Protein AF-A0A4U6UBB9-F1 (afdb_monomer)

Secondary structure (DSSP, 8-state):
----------SS-HHHHHHHHHTT---TTS-----------TT--SHHHHHHHHHHHTS---S--S-S--SSEEE-SSSS-EEEE--EESS--TT-S-EEEEETTEEEE--EEES-----S-GGGHHHHHHHHHHTTTT-S--S--S-S--SSEEE-SSSSPEEEE---BSS--TT-S-EEEE--STTSPPEEEE---EES---PPPPTTS-S---------

Sequence (222 aa):
MARGVASNPLMLSLEAAVLLLVAAGVPAAALRDDMDAIRVPTHVRGVADLVTAVARATKGDDEKRPWKCCDLAMCMRSWPPICRCLDEVERCSGACRNCEETGDSRRTCVDWYKGQPGPQCHHKDAAERQAAAAADAEKKGGDEKRPWKCCSLPICTRSQPPICHCWDEVKRCSSACVHCEVVEGSSGGPRRYRCLDTHHGDPGPRCREKQWAPTVATSYRF

Mean predicted aligned error: 22.65 Å

Foldseek 3Di:
DDDDDDDDPDDDDPVVVVVVVVVPPDPPPPPPDCPPPPPPPPDPPDPVVVVVVVVVVLPDVDPPQQDAAAPAWDWDPDVQIWIAGADWDLDGDPSQPDWADPPPSTIGRGDITRHDRHHHDPCVCVVVVVVVVVVCVVVPLDCCPQFAAAAADWDWDPDVQIKIFGPDWALDTDPSAPDKDWDDDDDPDRITIGGPDIDRGDNHHHDDPPPPDPPPPPPDDD

pLDDT: mean 70.36, std 20.83, range [33.09, 95.31]

Radius of gyration: 35.24 Å; Cα contacts (8 Å, |Δi|>4): 278; chains: 1; bounding box: 111×69×86 Å

InterPro domains:
  IPR000877 Proteinase inhibitor I12, Bowman-Birk [PF00228] (69-92)
  IPR000877 Proteinase inhibitor I12, Bowman-Birk [PF00228] (150-173)
  IPR000877 Proteinase inhibitor I12, Bowman-Birk [SM00269] (69-121)
  IPR000877 Proteinase inhibitor I12, Bowman-Birk [SM00269] (150-207)
  IPR000877 Proteinase inhibitor I12, Bowman-Birk [cd00023] (69-121)
  IPR000877 Proteinase inhibitor I12, Bowman-Birk [cd00023] (150-207)
  IPR035995 Bowman-Birk type proteinase inhibitor [G3DSA:2.10.69.10] (61-121)
  IPR035995 Bowman-Birk type proteinase inhibitor [G3DSA:2.10.69.10] (144-210)
  IPR035995 Bowman-Birk type proteinase inhibitor [SSF57247] (66-126)
  IPR035995 Bowman-Birk type proteinase inhibitor [SSF57247] (145-211)

Structure (mmCIF, N/CA/C/O backbone):
data_AF-A0A4U6UBB9-F1
#
_entry.id   AF-A0A4U6UBB9-F1
#
loop_
_atom_site.group_PDB
_atom_site.id
_atom_site.type_symbol
_atom_site.label_atom_id
_atom_site.label_alt_id
_atom_site.label_comp_id
_atom_site.label_asym_id
_atom_site.label_entity_id
_atom_site.label_seq_id
_atom_site.pdbx_PDB_ins_code
_atom_site.Cartn_x
_atom_site.Cartn_y
_atom_site.Cartn_z
_atom_site.occupancy
_atom_site.B_iso_or_equiv
_atom_site.auth_seq_id
_atom_site.auth_comp_id
_atom_site.auth_asym_id
_atom_site.auth_atom_id
_atom_site.pdbx_PDB_model_num
ATOM 1 N N . MET A 1 1 ? 58.753 -26.397 -56.285 1.00 35.88 1 MET A N 1
ATOM 2 C CA . MET A 1 1 ? 58.053 -25.866 -55.096 1.00 35.88 1 MET A CA 1
ATOM 3 C C . MET A 1 1 ? 56.939 -24.958 -55.583 1.00 35.88 1 MET A C 1
ATOM 5 O O . MET A 1 1 ? 57.209 -24.057 -56.364 1.00 35.88 1 MET A O 1
ATOM 9 N N . ALA A 1 2 ? 55.702 -25.291 -55.223 1.00 40.66 2 ALA A N 1
ATOM 10 C CA . ALA A 1 2 ? 54.481 -24.611 -55.641 1.00 40.66 2 ALA A CA 1
ATOM 11 C C . ALA A 1 2 ? 54.249 -23.304 -54.866 1.00 40.66 2 ALA A C 1
ATOM 13 O O . ALA A 1 2 ? 54.662 -23.217 -53.711 1.00 40.66 2 ALA A O 1
ATOM 14 N N . ARG A 1 3 ? 53.569 -22.344 -55.511 1.00 40.44 3 ARG A N 1
ATOM 15 C CA . ARG A 1 3 ? 52.784 -21.199 -54.983 1.00 40.44 3 ARG A CA 1
ATOM 16 C C . ARG A 1 3 ? 52.482 -20.305 -56.196 1.00 40.44 3 ARG A C 1
ATOM 18 O O . ARG A 1 3 ? 53.419 -19.907 -56.867 1.00 40.44 3 ARG A O 1
ATOM 25 N N . GLY A 1 4 ? 51.272 -19.951 -56.601 1.00 36.12 4 GLY A N 1
ATOM 26 C CA . GLY A 1 4 ? 49.908 -20.155 -56.128 1.00 36.12 4 GLY A CA 1
ATOM 27 C C . GLY A 1 4 ? 49.074 -19.128 -56.907 1.00 36.12 4 GLY A C 1
ATOM 28 O O . GLY A 1 4 ? 49.387 -17.942 -56.862 1.00 36.12 4 GLY A O 1
ATOM 29 N N . VAL A 1 5 ? 48.097 -19.583 -57.692 1.00 49.34 5 VAL A N 1
ATOM 30 C CA . VAL A 1 5 ? 47.166 -18.731 -58.451 1.00 49.34 5 VAL A CA 1
ATOM 31 C C . VAL A 1 5 ? 46.125 -18.174 -57.479 1.00 49.34 5 VAL A C 1
ATOM 33 O O . VAL A 1 5 ? 45.570 -18.937 -56.693 1.00 49.34 5 VAL A O 1
ATOM 36 N N . ALA A 1 6 ? 45.827 -16.877 -57.550 1.00 45.56 6 ALA A N 1
ATOM 37 C CA . ALA A 1 6 ? 44.663 -16.288 -56.891 1.00 45.56 6 ALA A CA 1
ATOM 38 C C . ALA A 1 6 ? 43.918 -15.394 -57.891 1.00 45.56 6 ALA A C 1
ATOM 40 O O . ALA A 1 6 ? 44.159 -14.194 -57.998 1.00 45.56 6 ALA A O 1
ATOM 41 N N . SER A 1 7 ? 43.035 -16.021 -58.667 1.00 46.91 7 SER A N 1
ATOM 42 C CA . SER A 1 7 ? 41.972 -15.345 -59.409 1.00 46.91 7 SER A CA 1
ATOM 43 C C . SER A 1 7 ? 40.822 -15.066 -58.442 1.00 46.91 7 SER A C 1
ATOM 45 O O . SER A 1 7 ? 40.428 -15.956 -57.695 1.00 46.91 7 SER A O 1
ATOM 47 N N . ASN A 1 8 ? 40.306 -13.837 -58.444 1.00 47.81 8 ASN A N 1
ATOM 48 C CA . ASN A 1 8 ? 39.254 -13.352 -57.550 1.00 47.81 8 ASN A CA 1
ATOM 49 C C . ASN A 1 8 ? 37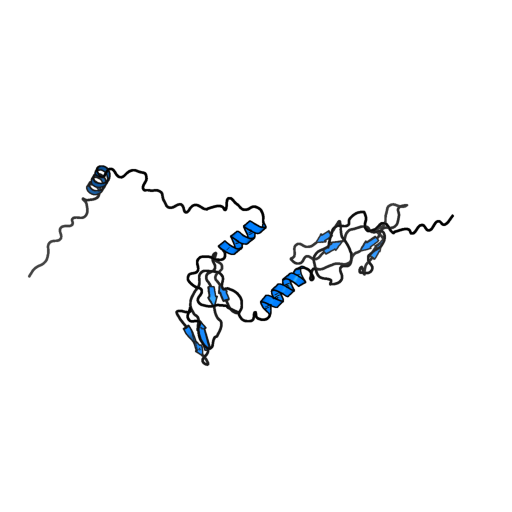.908 -13.325 -58.314 1.00 47.81 8 ASN A C 1
ATOM 51 O O . ASN A 1 8 ? 37.758 -12.462 -59.181 1.00 47.81 8 ASN A O 1
ATOM 55 N N . PRO A 1 9 ? 36.927 -14.216 -58.057 1.00 46.66 9 PRO A N 1
ATOM 56 C CA . PRO A 1 9 ? 35.628 -14.171 -58.720 1.00 46.66 9 PRO A CA 1
ATOM 57 C C . PRO A 1 9 ? 34.525 -13.859 -57.698 1.00 46.66 9 PRO A C 1
ATOM 59 O O . PRO A 1 9 ? 33.851 -14.756 -57.205 1.00 46.66 9 PRO A O 1
ATOM 62 N N . LEU A 1 10 ? 34.336 -12.586 -57.347 1.00 51.94 10 LEU A N 1
ATOM 63 C CA . LEU A 1 10 ? 33.247 -12.162 -56.451 1.00 51.94 10 LEU A CA 1
ATOM 64 C C . LEU A 1 10 ? 32.575 -10.873 -56.937 1.00 51.94 10 LEU A C 1
ATOM 66 O O . LEU A 1 10 ? 32.367 -9.952 -56.161 1.00 51.94 10 LEU A O 1
ATOM 70 N N . MET A 1 11 ? 32.251 -10.777 -58.229 1.00 52.00 11 MET A N 1
ATOM 71 C CA . MET A 1 11 ? 31.497 -9.624 -58.751 1.00 52.00 11 MET A CA 1
ATOM 72 C C . MET A 1 11 ? 30.545 -9.959 -59.913 1.00 52.00 11 MET A C 1
ATOM 74 O O . MET A 1 11 ? 30.291 -9.111 -60.755 1.00 52.00 11 MET A O 1
ATOM 78 N N . LEU A 1 12 ? 29.987 -11.173 -59.988 1.00 53.41 12 LEU A N 1
ATOM 7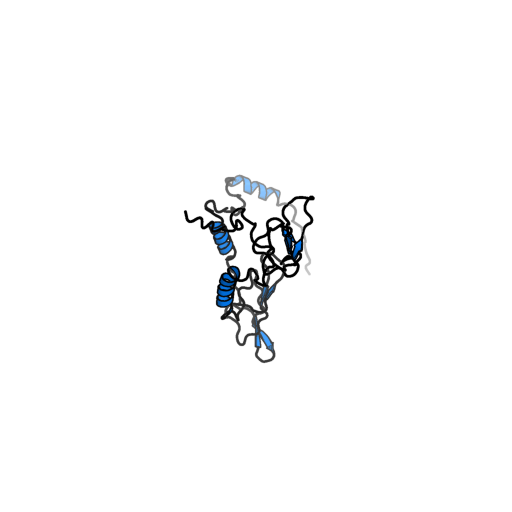9 C CA . LEU A 1 12 ? 28.887 -11.468 -60.923 1.00 53.41 12 LEU A CA 1
ATOM 80 C C . LEU A 1 12 ? 27.960 -12.559 -60.362 1.00 53.41 12 LEU A C 1
ATOM 82 O O . LEU A 1 12 ? 28.109 -13.729 -60.699 1.00 53.41 12 LEU A O 1
ATOM 86 N N . SER A 1 13 ? 26.992 -12.206 -59.510 1.00 53.59 13 SER A N 1
ATOM 87 C CA . SER A 1 13 ? 25.860 -13.121 -59.244 1.00 53.59 13 SER A CA 1
ATOM 88 C C . SER A 1 13 ? 24.548 -12.473 -58.785 1.00 53.59 13 SER A C 1
ATOM 90 O O . SER A 1 13 ? 23.548 -13.182 -58.687 1.00 53.59 13 SER A O 1
ATOM 92 N N . LEU A 1 14 ? 24.494 -11.155 -58.544 1.00 47.53 14 LEU A N 1
ATOM 93 C CA . LEU A 1 14 ? 23.274 -10.537 -58.007 1.00 47.53 14 LEU A CA 1
ATOM 94 C C . LEU A 1 14 ? 22.137 -10.462 -59.044 1.00 47.53 14 LEU A C 1
ATOM 96 O O . LEU A 1 14 ? 20.988 -10.754 -58.725 1.00 47.53 14 LEU A O 1
ATOM 100 N N . GLU A 1 15 ? 22.464 -10.182 -60.307 1.00 47.19 15 GLU A N 1
ATOM 101 C CA . GLU A 1 15 ? 21.466 -9.999 -61.374 1.00 47.19 15 GLU A CA 1
ATOM 102 C C . GLU A 1 15 ? 20.776 -11.313 -61.799 1.00 47.19 15 GLU A C 1
ATOM 104 O O . GLU A 1 15 ? 19.617 -11.315 -62.214 1.00 47.19 15 GLU A O 1
ATOM 109 N N . ALA A 1 16 ? 21.450 -12.461 -61.656 1.00 50.28 16 ALA A N 1
ATOM 110 C CA . ALA A 1 16 ? 20.888 -13.761 -62.039 1.00 50.28 16 ALA A CA 1
ATOM 111 C C . ALA A 1 16 ? 19.892 -14.315 -61.002 1.00 50.28 16 ALA A C 1
ATOM 113 O O . ALA A 1 16 ? 18.968 -15.047 -61.357 1.00 50.28 16 ALA A O 1
ATOM 114 N N . ALA A 1 17 ? 20.046 -13.950 -59.725 1.00 51.75 17 ALA A N 1
ATOM 115 C CA . ALA A 1 17 ? 19.152 -14.401 -58.659 1.00 51.75 17 ALA A CA 1
ATOM 116 C C . ALA A 1 17 ? 17.769 -13.730 -58.734 1.00 51.75 17 ALA A C 1
ATOM 118 O O . ALA A 1 17 ? 16.754 -14.365 -58.450 1.00 51.75 17 ALA A O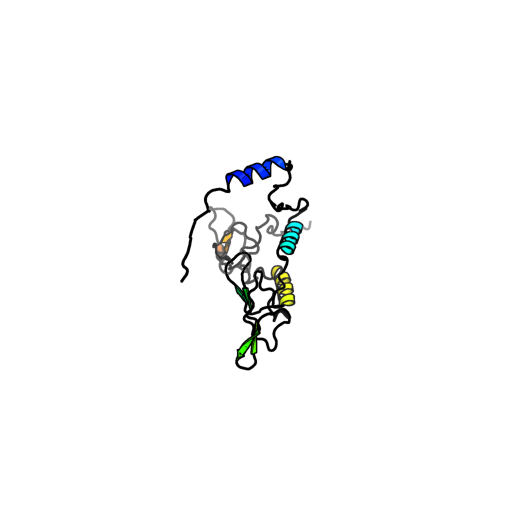 1
ATOM 119 N N . VAL A 1 18 ? 17.716 -12.469 -59.177 1.00 52.44 18 VAL A N 1
ATOM 120 C CA . VAL A 1 18 ? 16.461 -11.709 -59.308 1.00 52.44 18 VAL A CA 1
ATOM 121 C C . VAL A 1 18 ? 15.602 -12.249 -60.457 1.00 52.44 18 VAL A C 1
ATOM 123 O O . VAL A 1 18 ? 14.387 -12.372 -60.312 1.00 52.44 18 VAL A O 1
ATOM 126 N N . LEU A 1 19 ? 16.222 -12.668 -61.565 1.00 48.19 19 LEU A N 1
ATOM 127 C CA . LEU A 1 19 ? 15.514 -13.262 -62.706 1.00 48.19 19 LEU A CA 1
ATOM 128 C C . LEU A 1 19 ? 14.909 -14.647 -62.402 1.00 48.19 19 LEU A C 1
ATOM 130 O O . LEU A 1 19 ? 13.871 -14.989 -62.967 1.00 48.19 19 LEU A O 1
ATOM 134 N N . LEU A 1 20 ? 15.486 -15.419 -61.472 1.00 49.75 20 LEU A N 1
ATOM 135 C CA . LEU A 1 20 ? 14.927 -16.711 -61.041 1.00 49.75 20 LEU A CA 1
ATOM 136 C C . LEU A 1 20 ? 13.675 -16.572 -60.156 1.00 49.75 20 LEU A C 1
ATOM 138 O O . LEU A 1 20 ? 12.815 -17.450 -60.181 1.00 49.75 20 LEU A O 1
ATOM 142 N N . LEU A 1 21 ? 13.530 -15.468 -59.415 1.00 50.97 21 LEU A N 1
ATOM 143 C CA . LEU A 1 21 ? 12.372 -15.231 -58.538 1.00 50.97 21 LEU A CA 1
ATOM 144 C C . LEU A 1 21 ? 11.093 -14.856 -59.307 1.00 50.97 21 LEU A C 1
ATOM 146 O O . LEU A 1 21 ? 9.993 -15.129 -58.832 1.00 50.97 21 LEU A O 1
ATOM 150 N N . VAL A 1 22 ? 11.214 -14.280 -60.508 1.00 50.75 22 VAL A N 1
ATOM 151 C CA . VAL A 1 22 ? 10.057 -13.830 -61.307 1.00 50.75 22 VAL A CA 1
ATOM 152 C C . VAL A 1 22 ? 9.405 -14.980 -62.092 1.00 50.75 22 VAL A C 1
ATOM 154 O O . VAL A 1 22 ? 8.198 -14.961 -62.323 1.00 50.75 22 VAL A O 1
ATOM 157 N N . ALA A 1 23 ? 10.157 -16.028 -62.445 1.00 46.00 23 ALA A N 1
ATOM 158 C CA . ALA A 1 23 ? 9.637 -17.155 -63.229 1.00 46.00 23 ALA A CA 1
ATOM 159 C C . ALA A 1 23 ? 8.781 -18.155 -62.419 1.00 46.00 23 ALA A C 1
ATOM 161 O O . ALA A 1 23 ? 8.081 -18.974 -63.010 1.00 46.00 23 ALA A O 1
ATOM 162 N N . ALA A 1 24 ? 8.807 -18.095 -61.083 1.00 49.16 24 ALA A N 1
ATOM 163 C CA . ALA A 1 24 ? 8.146 -19.080 -60.222 1.00 49.16 24 ALA A CA 1
ATOM 164 C C . ALA A 1 24 ? 6.674 -18.769 -59.886 1.00 49.16 24 ALA A C 1
ATOM 166 O O . ALA A 1 24 ? 6.052 -19.546 -59.166 1.00 49.16 24 ALA A O 1
ATOM 167 N N . GLY A 1 25 ? 6.103 -17.661 -60.378 1.00 50.47 25 GLY A N 1
ATOM 168 C CA . GLY A 1 25 ? 4.670 -17.377 -60.219 1.00 50.47 25 GLY A CA 1
ATOM 169 C C . GLY A 1 25 ? 4.179 -17.443 -58.767 1.00 50.47 25 GLY A C 1
ATOM 170 O O . GLY A 1 25 ? 3.083 -17.938 -58.513 1.00 50.47 25 GLY A O 1
ATOM 171 N N . VAL A 1 26 ? 4.993 -16.989 -57.806 1.00 54.09 26 VAL A N 1
ATOM 172 C CA . VAL A 1 26 ? 4.619 -17.002 -56.388 1.00 54.09 26 VAL A CA 1
ATOM 173 C C . VAL A 1 26 ? 3.542 -15.932 -56.179 1.00 54.09 26 VAL A C 1
ATOM 175 O O . VAL A 1 26 ? 3.811 -14.751 -56.413 1.00 54.09 26 VAL A O 1
ATOM 178 N N . PRO A 1 27 ? 2.311 -16.295 -55.777 1.00 45.00 27 PRO A N 1
ATOM 179 C CA . PRO A 1 27 ? 1.269 -15.308 -55.551 1.00 45.00 27 PRO A CA 1
ATOM 180 C C . PRO A 1 27 ? 1.710 -14.354 -54.436 1.00 45.00 27 PRO A C 1
ATOM 182 O O . PRO A 1 27 ? 2.160 -14.788 -53.374 1.00 45.00 27 PRO A O 1
ATOM 185 N N . ALA A 1 28 ? 1.514 -13.051 -54.650 1.00 47.25 28 ALA A N 1
ATOM 186 C CA . ALA A 1 28 ? 1.836 -11.966 -53.714 1.00 47.25 28 ALA A CA 1
ATOM 187 C C . ALA A 1 28 ? 1.049 -12.005 -52.378 1.00 47.25 28 ALA A C 1
ATOM 189 O O . ALA A 1 28 ? 1.016 -11.025 -51.641 1.00 47.25 28 ALA A O 1
ATOM 190 N N . ALA A 1 29 ? 0.405 -13.127 -52.047 1.00 45.22 29 ALA A N 1
ATOM 191 C CA . ALA A 1 29 ? -0.357 -13.329 -50.820 1.00 45.22 29 ALA A CA 1
ATOM 192 C C . ALA A 1 29 ? 0.460 -13.966 -49.676 1.00 45.22 29 ALA A C 1
ATOM 194 O O . ALA A 1 29 ? -0.060 -14.086 -48.570 1.00 45.22 29 ALA A O 1
ATOM 195 N N . ALA A 1 30 ? 1.717 -14.363 -49.910 1.00 45.62 30 ALA A N 1
ATOM 196 C CA . ALA A 1 30 ? 2.535 -15.081 -48.922 1.00 45.62 30 ALA A CA 1
ATOM 197 C C . ALA A 1 30 ? 3.570 -14.218 -48.168 1.00 45.62 30 ALA A C 1
ATOM 199 O O . ALA A 1 30 ? 4.386 -14.756 -47.429 1.00 45.62 30 ALA A O 1
ATOM 200 N N . LEU A 1 31 ? 3.523 -12.890 -48.304 1.00 44.38 31 LEU A N 1
ATOM 201 C CA . LEU A 1 31 ? 4.243 -11.960 -47.426 1.00 44.38 31 LEU A CA 1
ATOM 202 C C . LEU A 1 31 ? 3.224 -11.120 -46.655 1.00 44.38 31 LEU A C 1
ATOM 204 O O . LEU A 1 31 ? 3.092 -9.914 -46.851 1.00 44.38 31 LEU A O 1
ATOM 208 N N . ARG A 1 32 ? 2.452 -11.785 -45.793 1.00 45.19 32 ARG A N 1
ATOM 209 C CA . ARG A 1 32 ? 1.871 -11.103 -44.640 1.00 45.19 32 ARG A CA 1
ATOM 210 C C . ARG A 1 32 ? 2.853 -11.317 -43.506 1.00 45.19 32 ARG A C 1
ATOM 212 O O . ARG A 1 32 ? 2.915 -12.396 -42.932 1.00 45.19 32 ARG A O 1
ATOM 219 N N . ASP A 1 33 ? 3.655 -10.281 -43.299 1.00 39.75 33 ASP A N 1
ATOM 220 C CA . ASP A 1 33 ? 4.325 -9.986 -42.043 1.00 39.75 33 ASP A CA 1
ATOM 221 C C . ASP A 1 33 ? 3.366 -10.330 -40.895 1.00 39.75 33 ASP A C 1
ATOM 223 O O . ASP A 1 33 ? 2.199 -9.913 -40.907 1.00 39.75 33 ASP A O 1
ATOM 227 N N . ASP A 1 34 ? 3.842 -11.159 -39.973 1.00 42.62 34 ASP A N 1
ATOM 228 C CA . ASP A 1 34 ? 3.131 -11.618 -38.788 1.00 42.62 34 ASP A CA 1
ATOM 229 C C . ASP A 1 34 ? 2.962 -10.421 -37.836 1.00 42.62 34 ASP A C 1
ATOM 231 O O . ASP A 1 34 ? 3.667 -10.240 -36.848 1.00 42.62 34 ASP A O 1
ATOM 235 N N . MET A 1 35 ? 2.052 -9.513 -38.192 1.00 49.28 35 MET A N 1
ATOM 236 C CA . MET A 1 35 ? 1.453 -8.586 -37.246 1.00 49.28 35 MET A CA 1
ATOM 237 C C . MET A 1 35 ? 0.503 -9.425 -36.412 1.00 49.28 35 MET A C 1
ATOM 239 O O . MET A 1 35 ? -0.688 -9.524 -36.727 1.00 49.28 35 MET A O 1
ATOM 243 N N . ASP A 1 36 ? 1.076 -10.062 -35.393 1.00 44.50 36 ASP A N 1
ATOM 244 C CA . ASP A 1 36 ? 0.377 -10.692 -34.288 1.00 44.50 36 ASP A CA 1
ATOM 245 C C . ASP A 1 36 ? -0.777 -9.766 -33.912 1.00 44.50 36 ASP A C 1
ATOM 247 O O . ASP A 1 36 ? -0.598 -8.635 -33.438 1.00 44.50 36 ASP A O 1
ATOM 251 N N . ALA A 1 37 ? -1.981 -10.183 -34.295 1.00 43.25 37 ALA A N 1
ATOM 252 C CA . ALA A 1 37 ? -3.160 -9.380 -34.103 1.00 43.25 37 ALA A CA 1
ATOM 253 C C . ALA A 1 37 ? -3.244 -9.132 -32.601 1.00 43.25 37 ALA A C 1
ATOM 255 O O . ALA A 1 37 ? -3.443 -10.076 -31.834 1.00 43.25 37 ALA A O 1
ATOM 256 N N . ILE A 1 38 ? -3.124 -7.870 -32.174 1.00 53.19 38 ILE A N 1
ATOM 257 C CA . ILE A 1 38 ? -3.616 -7.452 -30.865 1.00 53.19 38 ILE A CA 1
ATOM 258 C C . ILE A 1 38 ? -5.090 -7.838 -30.884 1.00 53.19 38 ILE A C 1
ATOM 260 O O . ILE A 1 38 ? -5.942 -7.112 -31.400 1.00 53.19 38 ILE A O 1
ATOM 264 N N . ARG A 1 39 ? -5.396 -9.036 -30.388 1.00 54.28 39 ARG A N 1
ATOM 265 C CA . ARG A 1 39 ? -6.751 -9.533 -30.252 1.00 54.28 39 ARG A CA 1
ATOM 266 C C . ARG A 1 39 ? -7.312 -8.799 -29.056 1.00 54.28 39 ARG A C 1
ATOM 268 O O . ARG A 1 39 ? -7.352 -9.319 -27.945 1.00 54.28 39 ARG A O 1
ATOM 275 N N . VAL A 1 40 ? -7.682 -7.541 -29.292 1.00 55.00 40 VAL A N 1
ATOM 276 C CA . VAL A 1 40 ? -8.451 -6.743 -28.350 1.00 55.00 40 VAL A CA 1
ATOM 277 C C . VAL A 1 40 ? -9.654 -7.610 -27.986 1.00 55.00 40 VAL A C 1
ATOM 279 O O . VAL A 1 40 ? -10.373 -8.036 -28.896 1.00 55.00 40 VAL A O 1
ATOM 282 N N . PRO A 1 41 ? -9.859 -7.952 -26.703 1.00 52.56 41 PRO A N 1
ATOM 283 C CA . PRO A 1 41 ? -10.987 -8.776 -26.316 1.00 52.56 41 PRO A CA 1
ATOM 284 C C . PRO A 1 41 ? -12.265 -8.020 -26.679 1.00 52.56 41 PRO A C 1
ATOM 286 O O . PRO A 1 41 ? -12.666 -7.083 -25.995 1.00 52.56 41 PRO A O 1
ATOM 289 N N . THR A 1 42 ? -12.930 -8.420 -27.760 1.00 60.56 42 THR A N 1
ATOM 290 C CA . THR A 1 42 ? -14.171 -7.797 -28.248 1.00 60.56 42 THR A CA 1
ATOM 291 C C . THR A 1 42 ? -15.365 -8.049 -27.318 1.00 60.56 42 THR A C 1
ATOM 293 O O . THR A 1 42 ? -16.495 -7.683 -27.636 1.00 60.56 42 THR A O 1
ATOM 296 N N . HIS A 1 43 ? -15.136 -8.682 -26.162 1.00 55.00 43 HIS A N 1
ATOM 297 C CA . HIS A 1 43 ? -16.144 -9.087 -25.186 1.00 55.00 43 HIS A CA 1
ATOM 298 C C . HIS A 1 43 ? -15.767 -8.699 -23.746 1.00 55.00 43 HIS A C 1
ATOM 300 O O . HIS A 1 43 ? -16.025 -9.461 -22.820 1.00 55.00 43 HIS A O 1
ATOM 306 N N . VAL A 1 44 ? -15.163 -7.526 -23.523 1.00 54.22 44 VAL A N 1
ATOM 307 C CA . VAL A 1 44 ? -15.141 -6.936 -22.171 1.00 54.22 44 VAL A CA 1
ATOM 308 C C . VAL A 1 44 ? -16.511 -6.331 -21.879 1.00 54.22 44 VAL A C 1
ATOM 310 O O . VAL A 1 44 ? -16.856 -5.261 -22.375 1.00 54.22 44 VAL A O 1
ATOM 313 N N . ARG A 1 45 ? -17.325 -7.039 -21.092 1.00 62.31 45 ARG A N 1
ATOM 314 C CA . ARG A 1 45 ? -18.686 -6.614 -20.730 1.00 62.31 45 ARG A CA 1
ATOM 315 C C . ARG A 1 45 ? -18.705 -5.749 -19.463 1.00 62.31 45 ARG A C 1
ATOM 317 O O . ARG A 1 45 ? -19.773 -5.337 -19.017 1.00 62.31 45 ARG A O 1
ATOM 324 N N . GLY A 1 46 ? -17.527 -5.441 -18.910 1.00 60.66 46 GLY A N 1
ATOM 325 C CA . GLY A 1 46 ? -17.331 -4.543 -17.775 1.00 60.66 46 GLY A CA 1
ATOM 326 C C . GLY A 1 46 ? -15.890 -4.532 -17.252 1.00 60.66 46 GLY A C 1
ATOM 327 O O . GLY A 1 46 ? -15.041 -5.310 -17.685 1.00 60.66 46 GLY A O 1
ATOM 328 N N . VAL A 1 47 ? -15.621 -3.657 -16.276 1.00 64.19 47 VAL A N 1
ATOM 329 C CA . VAL A 1 47 ? -14.300 -3.497 -15.630 1.00 64.19 47 VAL A CA 1
ATOM 330 C C . VAL A 1 47 ? -13.809 -4.807 -15.001 1.00 64.19 47 VAL A C 1
ATOM 332 O O . VAL A 1 47 ? -12.617 -5.089 -15.023 1.00 64.19 47 VAL A O 1
ATOM 335 N N . ALA A 1 48 ? -14.722 -5.652 -14.515 1.00 61.50 48 ALA A N 1
ATOM 336 C CA . ALA A 1 48 ? -14.396 -6.969 -13.971 1.00 61.50 48 ALA A CA 1
ATOM 337 C C . ALA A 1 48 ? -13.781 -7.919 -15.019 1.00 61.50 48 ALA A C 1
ATOM 339 O O . ALA A 1 48 ? -12.821 -8.631 -14.718 1.00 61.50 48 ALA A O 1
ATOM 340 N N . ASP A 1 49 ? -14.267 -7.888 -16.263 1.00 54.28 49 ASP A N 1
ATOM 341 C CA . ASP A 1 49 ? -13.712 -8.702 -17.350 1.00 54.28 49 ASP A CA 1
ATOM 342 C C . ASP A 1 49 ? -12.335 -8.192 -17.778 1.00 54.28 49 ASP A C 1
ATOM 344 O O . ASP A 1 49 ? -11.454 -8.994 -18.080 1.00 54.28 49 ASP A O 1
ATOM 348 N N . LEU A 1 50 ? -12.117 -6.872 -17.732 1.00 60.91 50 LEU A N 1
ATOM 349 C CA . LEU A 1 50 ? -10.805 -6.274 -17.976 1.00 60.91 50 LEU A CA 1
ATOM 350 C C . LEU A 1 50 ? -9.808 -6.648 -16.872 1.00 60.91 50 LEU A C 1
ATOM 352 O O . LEU A 1 50 ? -8.699 -7.065 -17.183 1.00 60.91 50 LEU A O 1
ATOM 356 N N . VAL A 1 51 ? -10.201 -6.576 -15.597 1.00 66.50 51 VAL A N 1
ATOM 357 C CA . VAL A 1 51 ? -9.365 -7.014 -14.464 1.00 66.50 51 VAL A CA 1
ATOM 358 C C . VAL A 1 51 ? -9.023 -8.498 -14.590 1.00 66.50 51 VAL A C 1
ATOM 360 O O . VAL A 1 51 ? -7.875 -8.884 -14.386 1.00 66.50 51 VAL A O 1
ATOM 363 N N . THR A 1 52 ? -9.980 -9.329 -15.003 1.00 62.56 52 THR A N 1
ATOM 364 C CA . THR A 1 52 ? -9.749 -10.764 -15.206 1.00 62.56 52 THR A CA 1
ATOM 365 C C . THR A 1 52 ? -8.864 -11.033 -16.428 1.00 62.56 52 THR A C 1
ATOM 367 O O . THR A 1 52 ? -8.019 -11.922 -16.388 1.00 62.56 52 THR A O 1
ATOM 370 N N . ALA A 1 53 ? -9.007 -10.267 -17.511 1.00 57.72 53 ALA A N 1
ATOM 371 C CA . ALA A 1 53 ? -8.138 -10.356 -18.682 1.00 57.72 53 ALA A CA 1
ATOM 372 C C . ALA A 1 53 ? -6.710 -9.882 -18.370 1.00 57.72 53 ALA A C 1
ATOM 374 O O . ALA A 1 53 ? -5.765 -10.543 -18.780 1.00 57.72 53 ALA A O 1
ATOM 375 N N . VAL A 1 54 ? -6.539 -8.820 -17.578 1.00 60.59 54 VAL A N 1
ATOM 376 C CA . VAL A 1 54 ? -5.229 -8.360 -17.085 1.00 60.59 54 VAL A CA 1
ATOM 377 C C . VAL A 1 54 ? -4.616 -9.393 -16.137 1.00 60.59 54 VAL A C 1
ATOM 379 O O . VAL A 1 54 ? -3.444 -9.716 -16.282 1.00 60.59 54 VAL A O 1
ATOM 382 N N . ALA A 1 55 ? -5.401 -9.995 -15.238 1.00 56.19 55 ALA A N 1
ATOM 383 C CA . ALA A 1 55 ? -4.946 -11.083 -14.366 1.00 56.19 55 ALA A CA 1
ATOM 384 C C . ALA A 1 55 ? -4.582 -12.368 -15.135 1.00 56.19 55 ALA A C 1
ATOM 386 O O . ALA A 1 55 ? -3.774 -13.170 -14.673 1.00 56.19 55 ALA A O 1
ATOM 387 N N . ARG A 1 56 ? -5.180 -12.584 -16.313 1.00 53.22 56 ARG A N 1
ATOM 388 C CA . ARG A 1 56 ? -4.794 -13.660 -17.236 1.00 53.22 56 ARG A CA 1
ATOM 389 C C . ARG A 1 56 ? -3.589 -13.274 -18.093 1.00 53.22 56 ARG A C 1
ATOM 391 O O . ARG A 1 56 ? -2.778 -14.140 -18.365 1.00 53.22 56 ARG A O 1
ATOM 398 N N . ALA A 1 57 ? -3.426 -12.005 -18.456 1.00 49.53 57 ALA A N 1
ATOM 399 C CA . ALA A 1 57 ? -2.264 -11.507 -19.193 1.00 49.53 57 ALA A CA 1
ATOM 400 C C . ALA A 1 57 ? -0.999 -11.401 -18.318 1.00 49.53 57 ALA A C 1
ATOM 402 O O . ALA A 1 57 ? 0.109 -11.442 -18.841 1.00 49.53 57 ALA A O 1
ATOM 403 N N . THR A 1 58 ? -1.135 -11.307 -16.988 1.00 51.38 58 THR A N 1
ATOM 404 C CA . THR A 1 58 ? -0.010 -11.463 -16.047 1.00 51.38 58 THR A CA 1
ATOM 405 C C . THR A 1 58 ? 0.396 -12.920 -15.828 1.00 51.38 58 THR A C 1
ATOM 407 O O . THR A 1 58 ? 1.493 -13.161 -15.326 1.00 51.38 58 THR A O 1
ATOM 410 N N . LYS A 1 59 ? -0.424 -13.893 -16.252 1.00 44.72 59 LYS A N 1
ATOM 411 C CA . LYS A 1 59 ? 0.057 -15.238 -16.594 1.00 44.72 59 LYS A CA 1
ATOM 412 C C . LYS A 1 59 ? 0.659 -15.175 -17.997 1.00 44.72 59 LYS A C 1
ATOM 414 O O . LYS A 1 59 ? 0.066 -15.651 -18.959 1.00 44.72 59 LYS A O 1
ATOM 419 N N . GLY A 1 60 ? 1.810 -14.517 -18.113 1.00 43.53 60 GLY A N 1
ATOM 420 C CA . GLY A 1 60 ? 2.648 -14.702 -19.292 1.00 43.53 60 GLY A CA 1
ATOM 421 C C . GLY A 1 60 ? 3.010 -16.181 -19.400 1.00 43.53 60 GLY A C 1
ATOM 422 O O . GLY A 1 60 ? 3.213 -16.825 -18.372 1.00 43.53 60 GLY A O 1
ATOM 423 N N . ASP A 1 61 ? 3.039 -16.716 -20.620 1.00 47.56 61 ASP A N 1
ATOM 424 C CA . ASP A 1 61 ? 3.590 -18.040 -20.899 1.00 47.56 61 ASP A CA 1
ATOM 425 C C . ASP A 1 61 ? 5.002 -18.127 -20.301 1.00 47.56 61 ASP A C 1
ATOM 427 O O . ASP A 1 61 ? 5.956 -17.503 -20.770 1.00 47.56 61 ASP A O 1
ATOM 431 N N . ASP A 1 62 ? 5.081 -18.830 -19.173 1.00 51.56 62 ASP A N 1
ATOM 432 C CA . ASP A 1 62 ? 6.257 -18.944 -18.333 1.00 51.56 62 ASP A CA 1
ATOM 433 C C . ASP A 1 62 ? 7.286 -19.853 -19.008 1.00 51.56 62 ASP A C 1
ATOM 435 O O . ASP A 1 62 ? 7.134 -21.080 -19.027 1.00 51.56 62 ASP A O 1
ATOM 439 N N . GLU A 1 63 ? 8.430 -19.295 -19.409 1.00 61.50 63 GLU A N 1
ATOM 440 C CA . GLU A 1 63 ? 9.651 -20.054 -19.163 1.00 61.50 63 GLU A CA 1
ATOM 441 C C . GLU A 1 63 ? 9.682 -20.323 -17.655 1.00 61.50 63 GLU A C 1
ATOM 443 O O . GLU A 1 63 ? 9.764 -19.400 -16.846 1.00 61.50 63 GLU A O 1
ATOM 448 N N . LYS A 1 64 ? 9.443 -21.584 -17.287 1.00 78.75 64 LYS A N 1
ATOM 449 C CA . LYS A 1 64 ? 9.001 -21.980 -15.949 1.00 78.75 64 LYS A CA 1
ATOM 450 C C . LYS A 1 64 ? 9.888 -21.358 -14.873 1.00 78.75 64 LYS A C 1
ATOM 452 O O . LYS A 1 64 ? 11.073 -21.669 -14.789 1.00 78.75 64 LYS A O 1
ATOM 457 N N . ARG A 1 65 ? 9.294 -20.489 -14.048 1.00 88.31 65 ARG A N 1
ATOM 458 C CA . ARG A 1 65 ? 9.995 -19.761 -12.985 1.00 88.31 65 ARG A CA 1
ATOM 459 C C . ARG A 1 65 ? 10.859 -20.714 -12.130 1.00 88.31 65 ARG A C 1
ATOM 461 O O . ARG A 1 65 ? 10.332 -21.738 -11.680 1.00 88.31 65 ARG A O 1
ATOM 468 N N . PRO A 1 66 ? 12.136 -20.380 -11.843 1.00 91.81 66 PRO A N 1
ATOM 469 C CA . PRO A 1 66 ? 13.056 -21.293 -11.150 1.00 91.81 66 PRO A CA 1
ATOM 470 C C . PRO A 1 66 ? 12.654 -21.613 -9.697 1.00 91.81 66 PRO A C 1
ATOM 472 O O . PRO A 1 66 ? 12.987 -22.671 -9.154 1.00 91.81 66 PRO A O 1
ATOM 475 N N . TRP A 1 67 ? 11.879 -20.728 -9.065 1.00 91.00 67 TRP A N 1
ATOM 476 C CA . TRP A 1 67 ? 11.389 -20.847 -7.690 1.00 91.00 67 TRP A CA 1
ATOM 477 C C . TRP A 1 67 ? 9.858 -20.739 -7.603 1.00 91.00 67 TRP A C 1
ATOM 479 O O . TRP A 1 67 ? 9.180 -20.151 -8.453 1.00 91.00 67 TRP A O 1
ATOM 4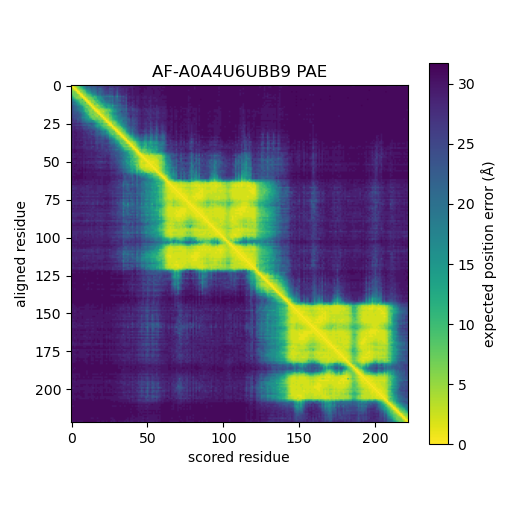89 N N . LYS A 1 68 ? 9.285 -21.307 -6.535 1.00 88.94 68 LYS A N 1
ATOM 490 C CA . LYS A 1 68 ? 7.837 -21.239 -6.265 1.00 88.94 68 LYS A CA 1
ATOM 491 C C . LYS A 1 68 ? 7.438 -19.908 -5.622 1.00 88.94 68 LYS A C 1
ATOM 493 O O . LYS A 1 68 ? 6.440 -19.322 -6.041 1.00 88.94 68 LYS A O 1
ATOM 498 N N . CYS A 1 69 ? 8.234 -19.452 -4.664 1.00 90.69 69 CYS A N 1
ATOM 499 C CA . CYS A 1 69 ? 8.121 -18.199 -3.921 1.00 90.69 69 CYS A CA 1
ATOM 500 C C . CYS A 1 69 ? 9.526 -17.588 -3.767 1.00 90.69 69 CYS A C 1
ATOM 502 O O . CYS A 1 69 ? 10.502 -18.306 -3.988 1.00 90.69 69 CYS A O 1
ATOM 504 N N . CYS A 1 70 ? 9.619 -16.292 -3.467 1.00 92.81 70 CYS A N 1
ATOM 505 C CA . CYS A 1 70 ? 10.884 -15.610 -3.199 1.00 92.81 70 CYS A CA 1
ATOM 506 C C . CYS A 1 70 ? 10.690 -14.463 -2.193 1.00 92.81 70 CYS A C 1
ATOM 508 O O . CYS A 1 70 ? 9.899 -13.554 -2.459 1.00 92.81 70 CYS A O 1
ATOM 510 N N . ASP A 1 71 ? 11.394 -14.488 -1.063 1.00 91.94 71 ASP A N 1
ATOM 511 C CA . ASP A 1 71 ? 11.368 -13.425 -0.051 1.00 91.94 71 ASP A CA 1
ATOM 512 C C . ASP A 1 71 ? 12.263 -12.242 -0.462 1.00 91.94 71 ASP A C 1
ATOM 514 O O . ASP A 1 71 ? 11.848 -11.081 -0.373 1.00 91.94 71 ASP A O 1
ATOM 518 N N . LEU A 1 72 ? 13.461 -12.535 -0.975 1.00 92.44 72 LEU A N 1
ATOM 519 C CA . LEU A 1 72 ? 14.486 -11.577 -1.388 1.00 92.44 72 LEU A CA 1
ATOM 520 C C . LEU A 1 72 ? 14.673 -11.593 -2.911 1.00 92.44 72 LEU A C 1
ATOM 522 O O . LEU A 1 72 ? 15.639 -12.133 -3.454 1.00 92.44 72 LEU A O 1
ATOM 526 N N . ALA A 1 73 ? 13.741 -10.957 -3.624 1.00 93.50 73 ALA A N 1
ATOM 527 C CA . ALA A 1 73 ? 13.813 -10.814 -5.076 1.00 93.50 73 ALA A CA 1
ATOM 528 C C . ALA A 1 73 ? 14.580 -9.548 -5.495 1.00 93.50 73 ALA A C 1
ATOM 530 O O . ALA A 1 73 ? 14.163 -8.422 -5.220 1.00 93.50 73 ALA A O 1
ATOM 531 N N . MET A 1 74 ? 15.669 -9.729 -6.241 1.00 94.69 74 MET A N 1
ATOM 532 C CA . MET A 1 74 ? 16.397 -8.644 -6.898 1.00 94.69 74 MET A CA 1
ATOM 533 C C . MET A 1 74 ? 15.921 -8.521 -8.345 1.00 94.69 74 MET A C 1
ATOM 535 O O . MET A 1 74 ? 16.204 -9.399 -9.157 1.00 94.69 74 MET A O 1
ATOM 539 N N . CYS A 1 75 ? 15.227 -7.430 -8.678 1.00 95.31 75 CYS A N 1
ATOM 540 C CA . CYS A 1 75 ? 14.678 -7.201 -10.016 1.00 95.31 75 CYS A CA 1
ATOM 541 C C . CYS A 1 75 ? 15.219 -5.923 -10.663 1.00 95.31 75 CYS A C 1
ATOM 543 O O . CYS A 1 75 ? 15.281 -4.862 -10.038 1.00 95.31 75 CYS A O 1
ATOM 545 N N . MET A 1 76 ? 15.540 -6.008 -11.951 1.00 94.81 76 MET A N 1
ATOM 546 C CA . MET A 1 76 ? 15.829 -4.845 -12.785 1.00 94.81 76 MET A CA 1
ATOM 547 C C . MET A 1 76 ? 14.540 -4.067 -13.079 1.00 94.81 76 MET A C 1
ATOM 549 O O . MET A 1 76 ? 13.464 -4.648 -13.240 1.00 94.81 76 MET A O 1
ATOM 553 N N . ARG A 1 77 ? 14.647 -2.737 -13.189 1.00 90.38 77 ARG A N 1
ATOM 554 C CA . ARG A 1 77 ? 13.531 -1.852 -13.564 1.00 90.38 77 ARG A CA 1
ATOM 555 C C . ARG A 1 77 ? 13.254 -1.935 -15.072 1.00 90.38 77 ARG A C 1
ATOM 557 O O . ARG A 1 77 ? 13.580 -1.013 -15.813 1.00 90.38 77 ARG A O 1
ATOM 564 N N . SER A 1 78 ? 12.662 -3.041 -15.516 1.00 88.50 78 SER A N 1
ATOM 565 C CA . SER A 1 78 ? 12.236 -3.294 -16.901 1.00 88.50 78 SER A CA 1
ATOM 566 C C . SER A 1 78 ? 10.807 -3.848 -16.957 1.00 88.50 78 SER A C 1
ATOM 568 O O . SER A 1 78 ? 10.254 -4.251 -15.934 1.00 88.50 78 SER A O 1
ATOM 570 N N . TRP A 1 79 ? 10.201 -3.879 -18.149 1.00 85.50 79 TRP A N 1
ATOM 571 C CA . TRP A 1 79 ? 8.881 -4.482 -18.367 1.00 85.50 79 TRP A CA 1
ATOM 572 C C . TRP A 1 79 ? 8.922 -5.520 -19.507 1.00 85.50 79 TRP A C 1
ATOM 574 O O . TRP A 1 79 ? 9.115 -5.126 -20.658 1.00 85.50 79 TRP A O 1
ATOM 584 N N . PRO A 1 80 ? 8.754 -6.830 -19.224 1.00 87.56 80 PRO A N 1
ATOM 585 C CA . PRO A 1 80 ? 8.666 -7.438 -17.890 1.00 87.56 80 PRO A CA 1
ATOM 586 C C . PRO A 1 80 ? 9.992 -7.321 -17.104 1.00 87.56 80 PRO A C 1
ATOM 588 O O . PRO A 1 80 ? 11.059 -7.153 -17.712 1.00 87.56 80 PRO A O 1
ATOM 591 N N . PRO A 1 81 ? 9.951 -7.376 -15.761 1.00 92.19 81 PRO A N 1
ATOM 592 C CA . PRO A 1 81 ? 11.156 -7.278 -14.945 1.00 92.19 81 PRO A CA 1
ATOM 593 C C . PRO A 1 81 ? 12.048 -8.509 -15.139 1.00 92.19 81 PRO A C 1
ATOM 595 O O . PRO A 1 81 ? 11.562 -9.611 -15.385 1.00 92.19 81 PRO A O 1
ATOM 598 N N . ILE A 1 82 ? 13.360 -8.318 -15.037 1.00 93.25 82 ILE A N 1
ATOM 599 C CA . ILE A 1 82 ? 14.339 -9.410 -15.005 1.00 93.25 82 ILE A CA 1
ATOM 600 C C . ILE A 1 82 ? 14.770 -9.575 -13.550 1.00 93.25 82 ILE A C 1
ATOM 602 O O . ILE A 1 82 ? 15.351 -8.656 -12.974 1.00 93.25 82 ILE A O 1
ATOM 606 N N . CYS A 1 83 ? 14.443 -10.713 -12.949 1.00 94.88 83 CYS A N 1
ATOM 607 C CA . CYS A 1 83 ? 14.548 -10.966 -11.519 1.00 94.88 83 CYS A CA 1
ATOM 608 C C . CYS A 1 83 ? 15.452 -12.161 -11.206 1.00 94.88 83 CYS A C 1
ATOM 610 O O . CYS A 1 83 ? 15.486 -13.133 -11.956 1.00 94.88 83 CYS A O 1
ATOM 612 N N . ARG A 1 84 ? 16.122 -12.115 -10.056 1.00 94.75 84 ARG A N 1
ATOM 613 C CA . ARG A 1 84 ? 16.850 -13.231 -9.439 1.00 94.75 84 ARG A CA 1
ATOM 614 C C . ARG A 1 84 ? 16.415 -13.369 -7.984 1.00 94.75 84 ARG A C 1
ATOM 616 O O . ARG A 1 84 ? 16.257 -12.353 -7.304 1.00 94.75 84 ARG A O 1
ATOM 623 N N . CYS A 1 85 ? 16.235 -14.598 -7.514 1.00 94.31 85 CYS A N 1
ATOM 624 C CA . CYS A 1 85 ? 15.939 -14.852 -6.111 1.00 94.31 85 CYS A CA 1
ATOM 625 C C . CYS A 1 85 ? 17.222 -15.041 -5.305 1.00 94.31 85 CYS A C 1
ATOM 627 O O . CYS A 1 85 ? 18.121 -15.753 -5.741 1.00 94.31 85 CYS A O 1
ATOM 629 N N . LEU A 1 86 ? 17.307 -14.391 -4.149 1.00 93.31 86 LEU A N 1
ATOM 630 C CA . LEU A 1 86 ? 18.469 -14.433 -3.258 1.00 93.31 86 LEU A CA 1
ATOM 631 C C . LEU A 1 86 ? 18.184 -15.202 -1.967 1.00 93.31 86 LEU A C 1
ATOM 633 O O . LEU A 1 86 ? 18.909 -15.052 -0.989 1.00 93.31 86 LEU A O 1
ATOM 637 N N . ASP A 1 87 ? 17.117 -15.997 -1.962 1.00 91.75 87 ASP A N 1
ATOM 638 C CA . ASP A 1 87 ? 16.760 -16.807 -0.810 1.00 91.75 87 ASP A CA 1
ATOM 639 C C . ASP A 1 87 ? 17.785 -17.926 -0.622 1.00 91.75 87 ASP A C 1
ATOM 641 O O . ASP A 1 87 ? 18.040 -18.730 -1.525 1.00 91.75 87 ASP A O 1
ATOM 645 N N . GLU A 1 88 ? 18.330 -17.991 0.587 1.00 91.19 88 GLU A N 1
ATOM 646 C CA . GLU A 1 88 ? 19.158 -19.099 1.032 1.00 91.19 88 GLU A CA 1
ATOM 647 C C . GLU A 1 88 ? 18.257 -20.292 1.372 1.00 91.19 88 GLU A C 1
ATOM 649 O O . GLU A 1 88 ? 17.395 -20.225 2.249 1.00 91.19 88 GLU A O 1
ATOM 654 N N . VAL A 1 89 ? 18.460 -21.408 0.680 1.00 88.12 89 VAL A N 1
ATOM 655 C CA . VAL A 1 89 ? 17.707 -22.651 0.860 1.00 88.12 89 VAL A CA 1
ATOM 656 C C . VAL A 1 89 ? 18.640 -23.809 1.190 1.00 88.12 89 VAL A C 1
ATOM 658 O O . VAL A 1 89 ? 19.779 -23.874 0.733 1.00 88.12 89 VAL A O 1
ATOM 661 N N . GLU A 1 90 ? 18.145 -24.792 1.939 1.00 85.75 90 GLU A N 1
ATOM 662 C CA . GLU A 1 90 ? 18.883 -26.044 2.166 1.00 85.75 90 GLU A CA 1
ATOM 663 C C . GLU A 1 90 ? 19.023 -26.852 0.862 1.00 85.75 90 GLU A C 1
ATOM 665 O O . GLU A 1 90 ? 20.044 -27.492 0.593 1.00 85.75 90 GLU A O 1
ATOM 670 N N . ARG A 1 91 ? 17.984 -26.808 0.017 1.00 86.44 91 ARG A N 1
ATOM 671 C CA . ARG A 1 91 ? 17.920 -27.501 -1.273 1.00 86.44 91 ARG A CA 1
ATOM 672 C C . ARG A 1 91 ? 17.228 -26.631 -2.316 1.00 86.44 91 ARG A C 1
ATOM 674 O O . ARG A 1 91 ? 16.092 -26.204 -2.114 1.00 86.44 91 ARG A O 1
ATOM 681 N N . CYS A 1 92 ? 17.881 -26.441 -3.460 1.00 89.69 92 CYS A N 1
ATOM 682 C CA . CYS A 1 92 ? 17.274 -25.745 -4.588 1.00 89.69 92 CYS A CA 1
ATOM 683 C C . CYS A 1 92 ? 16.052 -26.489 -5.145 1.00 89.69 92 CYS A C 1
ATOM 685 O O . CYS A 1 92 ? 15.967 -27.719 -5.136 1.00 89.69 92 CYS A O 1
ATOM 687 N N . SER A 1 93 ? 15.102 -25.709 -5.660 1.00 86.75 93 SER A N 1
ATOM 688 C CA . SER A 1 93 ? 13.963 -26.204 -6.433 1.00 86.75 93 SER A CA 1
ATOM 689 C C . SER A 1 93 ? 14.448 -26.978 -7.660 1.00 86.75 93 SER A C 1
ATOM 691 O O . SER A 1 93 ? 15.401 -26.563 -8.309 1.00 86.75 93 SER A O 1
ATOM 693 N N . GLY A 1 94 ? 13.744 -28.046 -8.047 1.00 85.06 94 GLY A N 1
ATOM 694 C CA . GLY A 1 94 ? 14.045 -28.775 -9.288 1.00 85.06 94 GLY A CA 1
ATOM 695 C C . GLY A 1 94 ? 13.812 -27.963 -10.571 1.00 85.06 94 GLY A C 1
ATOM 696 O O . GLY A 1 94 ? 14.159 -28.425 -11.649 1.00 85.06 94 GLY A O 1
ATOM 697 N N . ALA A 1 95 ? 13.208 -26.774 -10.465 1.00 88.81 95 ALA A N 1
ATOM 698 C CA . ALA A 1 95 ? 13.105 -25.820 -11.570 1.00 88.81 95 ALA A CA 1
ATOM 699 C C . ALA A 1 95 ? 14.318 -24.872 -11.666 1.00 88.81 95 ALA A C 1
ATOM 701 O O . ALA A 1 95 ? 14.443 -24.165 -12.660 1.00 88.81 95 ALA A O 1
ATOM 702 N N . CYS A 1 96 ? 15.196 -24.853 -10.659 1.00 92.12 96 CYS A N 1
ATOM 703 C CA . CYS A 1 96 ? 16.438 -24.093 -10.690 1.00 92.12 96 CYS A CA 1
ATOM 704 C C . CYS A 1 96 ? 17.504 -24.865 -11.473 1.00 92.12 96 CYS A C 1
ATOM 706 O O . CYS A 1 96 ? 17.815 -26.006 -11.126 1.00 92.12 96 CYS A O 1
ATOM 708 N N . ARG A 1 97 ? 18.059 -24.250 -12.519 1.00 89.88 97 ARG A N 1
ATOM 709 C CA . ARG A 1 97 ? 19.112 -24.825 -13.363 1.00 89.88 97 ARG A CA 1
ATOM 710 C C . ARG A 1 97 ? 20.478 -24.721 -12.696 1.00 89.88 97 ARG A C 1
ATOM 712 O O . ARG A 1 97 ? 21.211 -25.705 -12.714 1.00 89.88 97 ARG A O 1
ATOM 719 N N . ASN A 1 98 ? 20.809 -23.573 -12.099 1.00 91.12 98 ASN A N 1
ATOM 720 C CA . ASN A 1 98 ? 22.093 -23.354 -11.437 1.00 91.12 98 ASN A CA 1
ATOM 721 C C . ASN A 1 98 ? 21.929 -23.023 -9.944 1.00 91.12 98 ASN A C 1
ATOM 723 O O . ASN A 1 98 ? 21.345 -22.007 -9.562 1.00 91.12 98 ASN A O 1
ATOM 727 N N . CYS A 1 99 ? 22.465 -23.901 -9.099 1.00 91.75 99 CYS A N 1
ATOM 728 C CA . CYS A 1 99 ? 22.349 -23.846 -7.646 1.00 91.75 99 CYS A CA 1
ATOM 729 C C . CYS A 1 99 ? 23.749 -23.759 -7.031 1.00 91.75 99 CYS A C 1
ATOM 731 O O . CYS A 1 99 ? 24.519 -24.714 -7.132 1.00 91.75 99 CYS A O 1
ATOM 733 N N . GLU A 1 100 ? 24.072 -22.631 -6.405 1.00 91.44 100 GLU A N 1
ATOM 734 C CA . GLU A 1 100 ? 25.408 -22.357 -5.860 1.00 91.44 100 GLU A CA 1
ATOM 735 C C . GLU A 1 100 ? 25.403 -22.380 -4.331 1.00 91.44 100 GLU A C 1
ATOM 737 O O . GLU A 1 100 ? 24.418 -21.999 -3.703 1.00 91.44 100 GLU A O 1
ATOM 742 N N . GLU A 1 101 ? 26.503 -22.821 -3.720 1.00 88.06 101 GLU A N 1
ATOM 743 C CA . GLU A 1 101 ? 26.673 -22.854 -2.263 1.00 88.06 101 GLU A CA 1
ATOM 744 C C . GLU A 1 101 ? 27.205 -21.506 -1.753 1.00 88.06 101 GLU A C 1
ATOM 746 O O . GLU A 1 101 ? 28.216 -21.003 -2.236 1.00 88.06 101 GLU A O 1
ATOM 751 N N . THR A 1 102 ? 26.526 -20.907 -0.771 1.00 77.12 102 THR A N 1
ATOM 752 C CA . THR A 1 102 ? 26.813 -19.552 -0.246 1.00 77.12 102 THR A CA 1
ATOM 753 C C . THR A 1 102 ? 27.584 -19.586 1.092 1.00 77.12 102 THR A C 1
ATOM 755 O O . THR A 1 102 ? 27.776 -18.564 1.740 1.00 77.12 102 THR A O 1
ATOM 758 N N . GLY A 1 103 ? 28.112 -20.754 1.478 1.00 69.50 103 GLY A N 1
ATOM 759 C CA . GLY A 1 103 ? 28.752 -20.997 2.780 1.00 69.50 103 GLY A CA 1
ATOM 760 C C . GLY A 1 103 ? 27.765 -21.563 3.808 1.00 69.50 103 GLY A C 1
ATOM 761 O O . GLY A 1 103 ? 26.554 -21.415 3.666 1.00 69.50 103 GLY A O 1
ATOM 762 N N . ASP A 1 104 ? 28.268 -22.294 4.807 1.00 73.56 104 ASP A N 1
ATOM 763 C CA . ASP A 1 104 ? 27.467 -22.979 5.838 1.00 73.56 104 ASP A CA 1
ATOM 764 C C . ASP A 1 104 ? 26.322 -23.853 5.295 1.00 73.56 104 ASP A C 1
ATOM 766 O O . ASP A 1 104 ? 25.190 -23.794 5.773 1.00 73.56 104 ASP A O 1
ATOM 770 N N . SER A 1 105 ? 26.595 -24.693 4.287 1.00 72.06 105 SER A N 1
ATOM 771 C CA . SER A 1 105 ? 25.634 -25.643 3.681 1.00 72.06 105 SER A CA 1
ATOM 772 C C . SER A 1 105 ? 24.357 -25.034 3.076 1.00 72.06 105 SER A C 1
ATOM 774 O O . SER A 1 105 ? 23.465 -25.772 2.649 1.00 72.06 105 SER A O 1
ATOM 776 N N . ARG A 1 106 ? 24.279 -23.702 2.982 1.00 85.44 106 ARG A N 1
ATOM 777 C CA . ARG A 1 106 ? 23.182 -22.981 2.333 1.00 85.44 106 ARG A CA 1
ATOM 778 C C . ARG A 1 106 ? 23.449 -22.836 0.848 1.00 85.44 106 ARG A C 1
ATOM 780 O O . ARG A 1 106 ? 24.591 -22.674 0.415 1.00 85.44 106 ARG A O 1
ATOM 787 N N . ARG A 1 107 ? 22.377 -22.895 0.069 1.00 90.00 107 ARG A N 1
ATOM 788 C CA . ARG A 1 107 ? 22.412 -22.795 -1.385 1.00 90.00 107 ARG A CA 1
ATOM 789 C C . ARG A 1 107 ? 21.499 -21.685 -1.859 1.00 90.00 107 ARG A C 1
ATOM 791 O O . ARG A 1 107 ? 20.436 -21.486 -1.289 1.00 90.00 107 ARG A O 1
ATOM 798 N N . THR A 1 108 ? 21.876 -21.032 -2.943 1.00 93.00 108 THR A N 1
ATOM 799 C CA . THR A 1 108 ? 21.075 -19.985 -3.573 1.00 93.00 108 THR A CA 1
ATOM 800 C C . THR A 1 108 ? 20.863 -20.338 -5.040 1.00 93.00 108 THR A C 1
ATOM 802 O O . THR A 1 108 ? 21.778 -20.800 -5.725 1.00 93.00 108 THR A O 1
ATOM 805 N N . CYS A 1 109 ? 19.643 -20.135 -5.537 1.00 93.69 109 CYS A N 1
ATOM 806 C CA . CYS A 1 109 ? 19.358 -20.293 -6.959 1.00 93.69 109 CYS A CA 1
ATOM 807 C C . CYS A 1 109 ? 19.833 -19.052 -7.722 1.00 93.69 109 CYS A C 1
ATOM 809 O O . CYS A 1 109 ? 19.324 -17.959 -7.485 1.00 93.69 109 CYS A O 1
ATOM 811 N N . VAL A 1 110 ? 20.774 -19.202 -8.657 1.00 93.44 110 VAL A N 1
ATOM 812 C CA . VAL A 1 110 ? 21.358 -18.050 -9.374 1.00 93.44 110 VAL A CA 1
ATOM 813 C C . VAL A 1 110 ? 20.730 -17.788 -10.744 1.00 93.44 110 VAL A C 1
ATOM 815 O O . VAL A 1 110 ? 21.164 -16.887 -11.465 1.00 93.44 110 VAL A O 1
ATOM 818 N N . ASP A 1 111 ? 19.686 -18.537 -11.089 1.00 93.88 111 ASP A N 1
ATOM 819 C CA . ASP A 1 111 ? 18.937 -18.364 -12.328 1.00 93.88 111 ASP A CA 1
ATOM 820 C C . ASP A 1 111 ? 18.274 -16.983 -12.406 1.00 93.88 111 ASP A C 1
ATOM 822 O O . ASP A 1 111 ? 17.601 -16.522 -11.480 1.00 93.88 111 ASP A O 1
ATOM 826 N N . TRP A 1 112 ? 18.405 -16.348 -13.568 1.00 93.38 112 TRP A N 1
ATOM 827 C CA . TRP A 1 112 ? 17.645 -15.153 -13.909 1.00 93.38 112 TRP A CA 1
ATOM 828 C C . TRP A 1 112 ? 16.315 -15.540 -14.553 1.00 93.38 112 TRP A C 1
ATOM 830 O O . TRP A 1 112 ? 16.255 -16.404 -15.428 1.00 93.38 112 TRP A O 1
ATOM 840 N N . TYR A 1 113 ? 15.248 -14.864 -14.144 1.00 92.88 113 TYR A N 1
ATOM 841 C CA . TYR A 1 113 ? 13.895 -15.061 -14.642 1.00 92.88 113 TYR A CA 1
ATOM 842 C C . TYR A 1 113 ? 13.340 -13.756 -15.211 1.00 92.88 113 TYR A C 1
ATOM 844 O O . TYR A 1 113 ? 13.388 -12.713 -14.562 1.00 92.88 113 TYR A O 1
ATOM 852 N N . LYS A 1 114 ? 12.790 -13.810 -16.425 1.00 92.75 114 LYS A N 1
ATOM 853 C CA . LYS A 1 114 ? 12.117 -12.674 -17.059 1.00 92.75 114 LYS A CA 1
ATOM 854 C C . LYS A 1 114 ? 10.623 -12.746 -16.752 1.00 92.75 114 LYS A C 1
ATOM 856 O O . LYS A 1 114 ? 9.880 -13.443 -17.430 1.00 92.75 114 LYS A O 1
ATOM 861 N N . GLY A 1 115 ? 10.187 -12.015 -15.737 1.00 90.31 115 GLY A N 1
ATOM 862 C CA . GLY A 1 115 ? 8.805 -11.997 -15.283 1.00 90.31 115 GLY A CA 1
ATOM 863 C C . GLY A 1 115 ? 8.689 -11.620 -13.812 1.00 90.31 115 GLY A C 1
ATOM 864 O O . GLY A 1 115 ? 9.668 -11.292 -13.144 1.00 90.31 115 GLY A O 1
ATOM 865 N N . GLN A 1 116 ? 7.464 -11.668 -13.295 1.00 89.94 116 GLN A N 1
ATOM 866 C CA . GLN A 1 116 ? 7.197 -11.326 -11.900 1.00 89.94 116 GLN A CA 1
ATOM 867 C C . GLN A 1 116 ? 7.812 -12.364 -10.940 1.00 89.94 116 GLN A C 1
ATOM 869 O O . GLN A 1 116 ? 7.550 -13.562 -11.087 1.00 89.94 116 GLN A O 1
ATOM 874 N N . PRO A 1 117 ? 8.557 -11.939 -9.902 1.00 90.00 117 PRO A N 1
ATOM 875 C CA . PRO A 1 117 ? 9.297 -12.846 -9.020 1.00 90.00 117 PRO A CA 1
ATOM 876 C C . PRO A 1 117 ? 8.394 -13.803 -8.227 1.00 90.00 117 PRO A C 1
ATOM 878 O O . PRO A 1 117 ? 8.866 -14.828 -7.745 1.00 90.00 117 PRO A O 1
ATOM 881 N N . GLY A 1 118 ? 7.090 -13.533 -8.154 1.00 87.81 118 GLY A N 1
ATOM 882 C CA . GLY A 1 118 ? 6.122 -14.379 -7.468 1.00 87.81 118 GLY A CA 1
ATOM 883 C C . GLY A 1 118 ? 5.863 -13.946 -6.025 1.00 87.81 118 GLY A C 1
ATOM 884 O O . GLY A 1 118 ? 6.296 -12.871 -5.618 1.00 87.81 118 GLY A O 1
ATOM 885 N N . PRO A 1 119 ? 5.095 -14.748 -5.270 1.00 90.25 119 PRO A N 1
ATOM 886 C CA . PRO A 1 119 ? 4.777 -14.460 -3.874 1.00 90.25 119 PRO A CA 1
ATOM 887 C C . PRO A 1 119 ? 5.997 -14.670 -2.965 1.00 90.25 119 PRO A C 1
ATOM 889 O O . PRO A 1 119 ? 6.901 -15.424 -3.323 1.00 90.25 119 PRO A O 1
ATOM 892 N N . GLN A 1 120 ? 5.988 -14.085 -1.767 1.00 89.50 120 GLN A N 1
ATOM 893 C CA . GLN A 1 120 ? 6.990 -14.379 -0.735 1.00 89.50 120 GLN A CA 1
ATOM 894 C C . GLN A 1 120 ? 6.705 -15.741 -0.069 1.00 89.50 120 GLN A C 1
ATOM 896 O O . GLN A 1 120 ? 5.589 -16.269 -0.144 1.00 89.50 120 GLN A O 1
ATOM 901 N N . CYS A 1 121 ? 7.711 -16.354 0.550 1.00 85.25 121 CYS A N 1
ATOM 902 C CA . CYS A 1 121 ? 7.637 -17.712 1.089 1.00 85.25 121 CYS A CA 1
ATOM 903 C C . CYS A 1 121 ? 7.007 -17.776 2.487 1.00 85.25 121 CYS A C 1
ATOM 905 O O . CYS A 1 121 ? 6.277 -18.724 2.788 1.00 85.25 121 CYS A O 1
ATOM 907 N N . HIS A 1 122 ? 7.168 -16.747 3.324 1.00 75.94 122 HIS A N 1
ATOM 908 C CA . HIS A 1 122 ? 6.590 -16.695 4.681 1.00 75.94 122 HIS A CA 1
ATOM 909 C C . HIS A 1 122 ? 5.095 -16.317 4.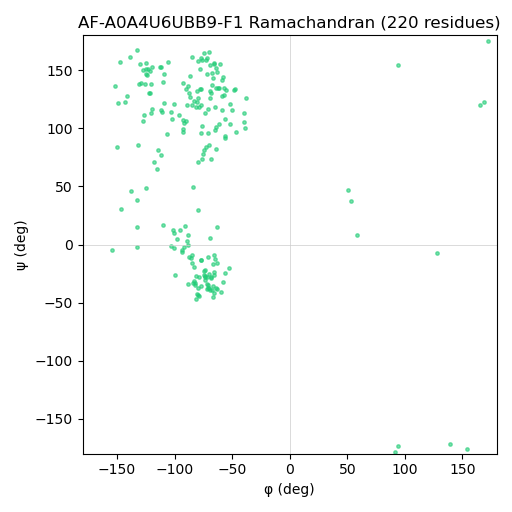726 1.00 75.94 122 HIS A C 1
ATOM 911 O O . HIS A 1 122 ? 4.574 -15.759 5.690 1.00 75.94 122 HIS A O 1
ATOM 917 N N . HIS A 1 123 ? 4.362 -16.660 3.672 1.00 55.78 123 HIS A N 1
ATOM 918 C CA . HIS A 1 123 ? 2.979 -16.268 3.439 1.00 55.78 123 HIS A CA 1
ATOM 919 C C . HIS A 1 123 ? 1.918 -17.242 3.978 1.00 55.78 123 HIS A C 1
ATOM 921 O O . HIS A 1 123 ? 0.745 -17.085 3.630 1.00 55.78 123 HIS A O 1
ATOM 927 N N . LYS A 1 124 ? 2.257 -18.178 4.883 1.00 50.06 124 LYS A N 1
ATOM 928 C CA . LYS A 1 124 ? 1.207 -18.882 5.655 1.00 50.06 124 LYS A CA 1
ATOM 929 C C . LYS A 1 124 ? 0.309 -17.904 6.421 1.00 50.06 124 LYS A C 1
ATOM 931 O O . LYS A 1 124 ? -0.872 -18.174 6.567 1.00 50.06 124 LYS A O 1
ATOM 936 N N . ASP A 1 125 ? 0.833 -16.718 6.716 1.00 52.66 125 ASP A N 1
ATOM 937 C CA . ASP A 1 125 ? 0.073 -15.613 7.281 1.00 52.66 125 ASP A CA 1
ATOM 938 C C . ASP A 1 125 ? -0.278 -14.534 6.254 1.00 52.66 125 ASP A C 1
ATOM 940 O O . ASP A 1 125 ? -0.875 -13.544 6.630 1.00 52.66 125 ASP A O 1
ATOM 944 N N . ALA A 1 126 ? 0.123 -14.618 4.982 1.00 53.81 126 ALA A N 1
ATOM 945 C CA . ALA A 1 126 ? -0.114 -13.521 4.039 1.00 53.81 126 ALA A CA 1
ATOM 946 C C . ALA A 1 126 ? -1.303 -13.726 3.127 1.00 53.81 126 ALA A C 1
ATOM 948 O O . ALA A 1 126 ? -1.901 -12.732 2.763 1.00 53.81 126 ALA A O 1
ATOM 949 N N . ALA A 1 127 ? -1.714 -14.957 2.823 1.00 52.50 127 ALA A N 1
ATOM 950 C CA . ALA A 1 127 ? -3.060 -15.164 2.289 1.00 52.50 127 ALA A CA 1
ATOM 951 C C . ALA A 1 127 ? -4.109 -14.754 3.339 1.00 52.50 127 ALA A C 1
ATOM 953 O O . ALA A 1 127 ? -5.095 -14.105 3.008 1.00 52.50 127 ALA A O 1
ATOM 954 N N . GLU A 1 128 ? -3.840 -15.033 4.619 1.00 51.56 128 GLU A N 1
ATOM 955 C CA . GLU A 1 128 ? -4.686 -14.631 5.743 1.00 51.56 128 GLU A CA 1
ATOM 956 C C . GLU A 1 128 ? -4.521 -13.147 6.107 1.00 51.56 128 GLU A C 1
ATOM 958 O O . GLU A 1 128 ? -5.521 -12.500 6.367 1.00 51.56 128 GLU A O 1
ATOM 963 N N . ARG A 1 129 ? -3.324 -12.540 6.010 1.00 52.62 129 ARG A N 1
ATOM 964 C CA . ARG A 1 129 ? -3.131 -11.075 6.110 1.00 52.62 129 ARG A CA 1
ATOM 965 C C . ARG A 1 129 ? -3.601 -10.330 4.868 1.00 52.62 129 ARG A C 1
ATOM 967 O O . ARG A 1 129 ? -3.869 -9.154 4.996 1.00 52.62 129 ARG A O 1
ATOM 974 N N . GLN A 1 130 ? -3.711 -10.944 3.689 1.00 57.81 130 GLN A N 1
ATOM 975 C CA . GLN A 1 130 ? -4.306 -10.334 2.489 1.00 57.81 130 GLN A CA 1
ATOM 976 C C . GLN A 1 130 ? -5.826 -10.486 2.499 1.00 57.81 130 GLN A C 1
ATOM 978 O O . GLN A 1 130 ? -6.512 -9.566 2.079 1.00 57.81 130 GLN A O 1
ATOM 983 N N . ALA A 1 131 ? -6.368 -11.575 3.050 1.00 50.31 131 ALA A N 1
ATOM 984 C CA . ALA A 1 131 ? -7.787 -11.692 3.380 1.00 50.31 131 ALA A CA 1
ATOM 985 C C . ALA A 1 131 ? -8.162 -10.766 4.548 1.00 50.31 131 ALA A C 1
ATOM 987 O O . ALA A 1 131 ? -9.190 -10.102 4.489 1.00 50.31 131 ALA A O 1
ATOM 988 N N . ALA A 1 132 ? -7.294 -10.631 5.552 1.00 46.91 132 ALA A N 1
ATOM 989 C CA . ALA A 1 132 ? -7.434 -9.660 6.626 1.00 46.91 132 ALA A CA 1
ATOM 990 C C . ALA A 1 132 ? -7.119 -8.241 6.157 1.00 46.91 132 ALA A C 1
ATOM 992 O O . ALA A 1 132 ? -7.716 -7.348 6.706 1.00 46.91 132 ALA A O 1
ATOM 993 N N . ALA A 1 133 ? -6.288 -8.000 5.133 1.00 47.34 133 ALA A N 1
ATOM 994 C CA . ALA A 1 133 ? -6.078 -6.685 4.511 1.00 47.34 133 ALA A CA 1
ATOM 995 C C . ALA A 1 133 ? -7.136 -6.350 3.458 1.00 47.34 133 ALA A C 1
ATOM 997 O O . ALA A 1 133 ? -7.308 -5.183 3.151 1.00 47.34 133 ALA A O 1
ATOM 998 N N . ALA A 1 134 ? -7.867 -7.329 2.926 1.00 47.91 134 ALA A N 1
ATOM 999 C CA . ALA A 1 134 ? -9.092 -7.109 2.163 1.00 47.91 134 ALA A CA 1
ATOM 1000 C C . ALA A 1 134 ? -10.274 -6.853 3.116 1.00 47.91 134 ALA A C 1
ATOM 1002 O O . ALA A 1 134 ? -11.070 -5.956 2.863 1.00 47.91 134 ALA A O 1
ATOM 1003 N N . ALA A 1 135 ? -10.322 -7.540 4.264 1.00 46.53 135 ALA A N 1
ATOM 1004 C CA . ALA A 1 135 ? -11.261 -7.255 5.350 1.00 46.53 135 ALA A CA 1
ATOM 1005 C C . ALA A 1 135 ? -10.902 -5.969 6.130 1.00 46.53 135 ALA A C 1
ATOM 1007 O O . ALA A 1 135 ? -11.797 -5.265 6.578 1.00 46.53 135 ALA A O 1
ATOM 1008 N N . ASP A 1 136 ? -9.619 -5.608 6.243 1.00 42.03 136 ASP A N 1
ATOM 1009 C CA . ASP A 1 136 ? -9.103 -4.325 6.744 1.00 42.03 136 ASP A CA 1
ATOM 1010 C C . ASP A 1 136 ? -9.069 -3.272 5.626 1.00 42.03 136 ASP A C 1
ATOM 1012 O O . ASP A 1 136 ? -9.037 -2.097 5.933 1.00 42.03 136 ASP A O 1
ATOM 1016 N N . ALA A 1 137 ? -9.161 -3.586 4.335 1.00 44.66 137 ALA A N 1
ATOM 1017 C CA . ALA A 1 137 ? -9.477 -2.557 3.333 1.00 44.66 137 ALA A CA 1
ATOM 1018 C C . ALA A 1 137 ? -10.935 -2.101 3.492 1.00 44.66 137 ALA A C 1
ATOM 1020 O O . ALA A 1 137 ? -11.256 -0.949 3.211 1.00 44.66 137 ALA A O 1
ATOM 1021 N N . GLU A 1 138 ? -11.790 -2.968 4.041 1.00 43.75 138 GLU A N 1
ATOM 1022 C CA . GLU A 1 138 ? -13.118 -2.604 4.535 1.00 43.75 138 GLU A CA 1
ATOM 1023 C C . GLU A 1 138 ? -13.117 -2.054 5.981 1.00 43.75 138 GLU A C 1
ATOM 1025 O O . GLU A 1 138 ? -14.138 -1.526 6.420 1.00 43.75 138 GLU A O 1
ATOM 1030 N N . LYS A 1 139 ? -11.992 -2.110 6.726 1.00 47.75 139 LYS A N 1
ATOM 1031 C C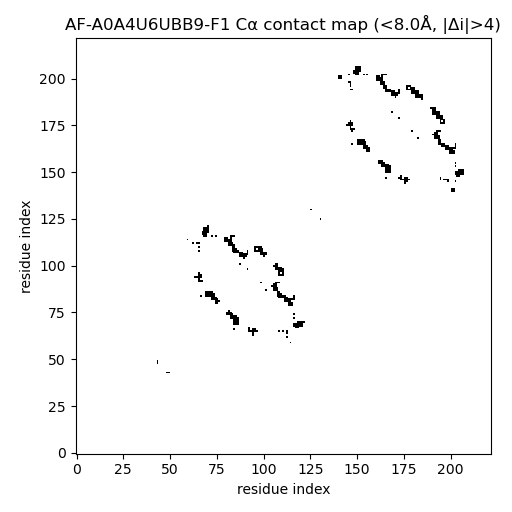A . LYS A 1 139 ? -11.932 -1.749 8.167 1.00 47.75 139 LYS A CA 1
ATOM 1032 C C . LYS A 1 139 ? -10.781 -0.827 8.631 1.00 47.75 139 LYS A C 1
ATOM 1034 O O . LYS A 1 139 ? -10.767 -0.403 9.781 1.00 47.75 139 LYS A O 1
ATOM 1039 N N . LYS A 1 140 ? -9.867 -0.426 7.749 1.00 40.91 140 LYS A N 1
ATOM 1040 C CA . LYS A 1 140 ? -8.760 0.534 7.939 1.00 40.91 140 LYS A CA 1
ATOM 1041 C C . LYS A 1 140 ? -8.830 1.658 6.905 1.00 40.91 140 LYS A C 1
ATOM 1043 O O . LYS A 1 140 ? -7.836 2.069 6.316 1.00 40.91 140 LYS A O 1
ATOM 1048 N N . GLY A 1 141 ? -10.015 2.242 6.761 1.00 37.81 141 GLY A N 1
ATOM 1049 C CA . GLY A 1 141 ? -10.089 3.699 6.680 1.00 37.81 141 GLY A CA 1
ATOM 1050 C C . GLY A 1 141 ? -9.913 4.220 8.103 1.00 37.81 141 GLY A C 1
ATOM 1051 O O . GLY A 1 141 ? -10.862 4.172 8.871 1.00 37.81 141 GLY A O 1
ATOM 1052 N N . GLY A 1 142 ? -8.684 4.592 8.467 1.00 37.75 142 GLY A N 1
ATOM 1053 C CA . GLY A 1 142 ? -8.238 4.843 9.839 1.00 37.75 142 GLY A CA 1
ATOM 1054 C C . GLY A 1 142 ? -9.233 5.573 10.747 1.00 37.75 142 GLY A C 1
ATOM 1055 O O . GLY A 1 142 ? -9.461 6.769 10.602 1.00 37.75 142 GLY A O 1
ATOM 1056 N N . ASP A 1 143 ? -9.718 4.865 11.765 1.00 48.97 143 ASP A N 1
ATOM 1057 C CA . ASP A 1 143 ? -10.253 5.460 12.990 1.00 48.97 143 ASP A CA 1
ATOM 1058 C C . ASP A 1 143 ? -9.106 5.774 13.969 1.00 48.97 143 ASP A C 1
ATOM 1060 O O . ASP A 1 143 ? -9.163 5.475 15.161 1.00 48.97 143 ASP A O 1
ATOM 1064 N N . GLU A 1 144 ? -8.061 6.452 13.488 1.00 56.31 144 GLU A N 1
ATOM 1065 C CA . GLU A 1 144 ? -7.499 7.497 14.338 1.00 56.31 144 GLU A CA 1
ATOM 1066 C C . GLU A 1 144 ? -8.555 8.604 14.334 1.00 56.31 144 GLU A C 1
ATOM 1068 O O . GLU A 1 144 ? -8.730 9.317 13.345 1.00 56.31 144 GLU A O 1
ATOM 1073 N N . LYS A 1 145 ? -9.388 8.564 15.382 1.00 72.00 145 LYS A N 1
ATOM 1074 C CA . LYS A 1 145 ? -10.759 9.087 15.450 1.00 72.00 145 LYS A CA 1
ATOM 1075 C C . LYS A 1 145 ? -10.909 10.413 14.701 1.00 72.00 145 LYS A C 1
ATOM 1077 O O . LYS A 1 145 ? -10.550 11.472 15.209 1.00 72.00 145 LYS A O 1
ATOM 1082 N N . ARG A 1 146 ? -11.449 10.344 13.482 1.00 86.94 146 ARG A N 1
ATOM 1083 C CA . ARG A 1 146 ? -11.612 11.508 12.608 1.00 86.94 146 ARG A CA 1
ATOM 1084 C C . ARG A 1 146 ? -12.406 12.609 13.337 1.00 86.94 146 ARG A C 1
ATOM 1086 O O . ARG A 1 146 ? -13.473 12.308 13.884 1.00 86.94 146 ARG A O 1
ATOM 1093 N N . PRO A 1 147 ? -11.964 13.882 13.304 1.00 91.44 147 PRO A N 1
ATOM 1094 C CA . PRO A 1 147 ? -12.612 14.954 14.065 1.00 91.44 147 PRO A CA 1
ATOM 1095 C C . PRO A 1 147 ? -14.036 15.290 13.600 1.00 91.44 147 PRO A C 1
ATOM 1097 O O . PRO A 1 147 ? -14.807 15.898 14.337 1.00 91.44 147 PRO A O 1
ATOM 1100 N N . TRP A 1 148 ? -14.433 14.874 12.394 1.00 89.31 148 TRP A N 1
ATOM 1101 C CA . TRP A 1 148 ? -15.764 15.080 11.814 1.00 89.31 148 TRP A CA 1
ATOM 1102 C C . TRP A 1 148 ? -16.356 13.779 11.257 1.00 89.31 148 TRP A C 1
ATOM 1104 O O . TRP A 1 148 ? -15.645 12.850 10.883 1.00 89.31 148 TRP A O 1
ATOM 1114 N N . LYS A 1 149 ? -17.694 13.726 11.176 1.00 88.19 149 LYS A N 1
ATOM 1115 C CA . LYS A 1 149 ? -18.433 12.565 10.639 1.00 88.19 149 LYS A CA 1
ATOM 1116 C C . LYS A 1 149 ? -18.521 12.563 9.109 1.00 88.19 149 LYS A C 1
ATOM 1118 O O . LYS A 1 149 ? -18.524 11.504 8.493 1.00 88.19 149 LYS A O 1
ATOM 1123 N N . CYS A 1 150 ? -18.632 13.743 8.511 1.00 89.25 150 CYS A N 1
ATOM 1124 C CA . CYS A 1 150 ? -18.664 13.979 7.071 1.00 89.25 150 CYS A CA 1
ATOM 1125 C C . CYS A 1 150 ? -18.011 15.338 6.792 1.00 89.25 150 CYS A C 1
ATOM 1127 O O . CYS A 1 150 ? -17.955 16.171 7.699 1.00 89.25 150 CYS A O 1
ATOM 1129 N N . CYS A 1 151 ? -17.514 15.546 5.573 1.00 91.19 151 CYS A N 1
ATOM 1130 C CA . CYS A 1 151 ? -16.938 16.820 5.157 1.00 91.19 151 CYS A CA 1
ATOM 1131 C C . CYS A 1 151 ? -17.266 17.139 3.696 1.00 91.19 151 CYS A C 1
ATOM 1133 O O . CYS A 1 151 ? -16.956 16.361 2.792 1.00 91.19 151 CYS A O 1
ATOM 1135 N N . SER A 1 152 ? -17.898 18.282 3.453 1.00 90.69 152 SER A N 1
ATOM 1136 C CA . SER A 1 152 ? -18.282 18.753 2.116 1.00 90.69 152 SER A CA 1
ATOM 1137 C C . SER A 1 152 ? -17.171 19.573 1.465 1.00 90.69 152 SER A C 1
ATOM 1139 O O . SER A 1 152 ? -16.980 19.481 0.251 1.00 90.69 152 SER A O 1
ATOM 1141 N N . LEU A 1 153 ? -16.420 20.321 2.277 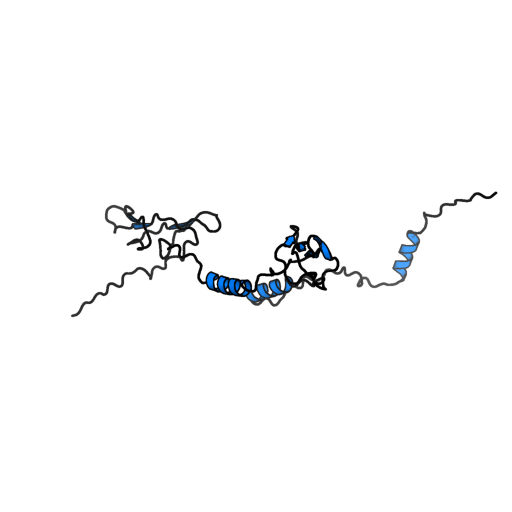1.00 91.81 153 LEU A N 1
ATOM 1142 C CA . LEU A 1 153 ? -15.298 21.171 1.886 1.00 91.81 153 LEU A CA 1
ATOM 1143 C C . LEU A 1 153 ? -13.981 20.701 2.538 1.00 91.81 153 LEU A C 1
ATOM 1145 O O . LEU A 1 153 ? -13.467 21.367 3.442 1.00 91.81 153 LEU A O 1
ATOM 1149 N N . PRO A 1 154 ? -13.418 19.550 2.120 1.00 93.25 154 PRO A N 1
ATOM 1150 C CA . PRO A 1 154 ? -12.128 19.097 2.621 1.00 93.25 154 PRO A CA 1
ATOM 1151 C C . PRO A 1 154 ? -10.971 19.848 1.950 1.00 93.25 154 PRO A C 1
ATOM 1153 O O . PRO A 1 154 ? -10.919 19.968 0.724 1.00 93.25 154 PRO A O 1
ATOM 1156 N N . ILE A 1 155 ? -10.012 20.303 2.753 1.00 94.62 155 ILE A N 1
ATOM 1157 C CA . ILE A 1 155 ? -8.743 20.876 2.290 1.00 94.62 155 ILE A CA 1
ATOM 1158 C C . ILE A 1 155 ? -7.641 19.894 2.668 1.00 94.62 155 ILE A C 1
ATOM 1160 O O . ILE A 1 155 ? -7.403 19.676 3.853 1.00 94.62 155 ILE A O 1
ATOM 1164 N N . CYS A 1 156 ? -6.989 19.295 1.672 1.00 95.31 156 CYS A N 1
ATOM 1165 C CA . CYS A 1 156 ? -6.022 18.218 1.880 1.00 95.31 156 CYS A CA 1
ATOM 1166 C C . CYS A 1 156 ? -4.676 18.493 1.196 1.00 95.31 156 CYS A C 1
ATOM 1168 O O . CYS A 1 156 ? -4.619 19.116 0.132 1.00 95.31 156 CYS A O 1
ATOM 1170 N N . THR A 1 157 ? -3.593 17.969 1.772 1.00 94.69 157 THR A N 1
ATOM 1171 C CA . THR A 1 157 ? -2.276 17.903 1.121 1.00 94.69 157 THR A CA 1
ATOM 1172 C C . THR A 1 157 ? -2.271 16.887 -0.027 1.00 94.69 157 THR A C 1
ATOM 1174 O O . THR A 1 157 ? -3.159 16.046 -0.155 1.00 94.69 157 THR A O 1
ATOM 1177 N N . ARG A 1 158 ? -1.238 16.941 -0.880 1.00 93.06 158 ARG A N 1
ATOM 1178 C CA . ARG A 1 158 ? -1.057 16.007 -2.011 1.00 93.06 158 ARG A CA 1
ATOM 1179 C C . ARG A 1 158 ? -0.281 14.729 -1.650 1.00 93.06 158 ARG A C 1
ATOM 1181 O O . ARG A 1 158 ? 0.096 13.989 -2.554 1.00 93.06 158 ARG A O 1
ATOM 1188 N N . SER A 1 159 ? 0.008 14.499 -0.367 1.00 90.12 159 SER A N 1
ATOM 1189 C CA . SER A 1 159 ? 0.701 13.294 0.109 1.00 90.12 159 SER A CA 1
ATOM 1190 C C . SER A 1 159 ? -0.219 12.070 0.086 1.00 90.12 159 SER A C 1
ATOM 1192 O O . SER A 1 159 ? -1.440 12.203 -0.003 1.00 90.12 159 SER A O 1
ATOM 1194 N N . GLN A 1 160 ? 0.362 10.870 0.184 1.00 88.12 160 GLN A N 1
ATOM 1195 C CA . GLN A 1 160 ? -0.395 9.623 0.280 1.00 88.12 160 GLN A CA 1
ATOM 1196 C C . GLN A 1 160 ? 0.078 8.817 1.506 1.00 88.12 160 GLN A C 1
ATOM 1198 O O . GLN A 1 160 ? 1.175 8.260 1.455 1.00 88.12 160 GLN A O 1
ATOM 1203 N N . PRO A 1 161 ? -0.714 8.762 2.602 1.00 86.50 161 PRO A N 1
ATOM 1204 C CA . PRO A 1 161 ? -2.039 9.381 2.788 1.00 86.50 161 PRO A CA 1
ATOM 1205 C C . PRO A 1 161 ? -1.996 10.923 2.954 1.00 86.50 161 PRO A C 1
ATOM 1207 O O . PRO A 1 161 ? -0.944 11.489 3.274 1.00 86.50 161 PRO A O 1
ATOM 1210 N N . PRO A 1 162 ? -3.113 11.629 2.690 1.00 92.50 162 PRO A N 1
ATOM 1211 C CA . PRO A 1 162 ? -3.169 13.083 2.803 1.00 92.50 162 PRO A CA 1
ATOM 1212 C C . PRO A 1 162 ? -3.339 13.539 4.258 1.00 92.50 162 PRO A C 1
ATOM 1214 O O . PRO A 1 162 ? -3.840 12.810 5.109 1.00 92.50 162 PRO A O 1
ATOM 1217 N N . ILE A 1 163 ? -2.958 14.781 4.528 1.00 93.12 163 ILE A N 1
ATOM 1218 C CA . ILE A 1 163 ? -3.295 15.515 5.750 1.00 93.12 163 ILE A CA 1
ATOM 1219 C C . ILE A 1 163 ? -4.454 16.444 5.390 1.00 93.12 163 ILE A C 1
ATOM 1221 O O . ILE A 1 163 ? -4.309 17.257 4.477 1.00 93.12 163 ILE A O 1
ATOM 1225 N N . CYS A 1 164 ? -5.593 16.310 6.063 1.00 94.12 164 CYS A N 1
ATOM 1226 C CA . CYS A 1 164 ? -6.841 16.985 5.722 1.00 94.12 164 CYS A CA 1
ATOM 1227 C C . CYS A 1 164 ? -7.407 17.816 6.882 1.00 94.12 164 CYS A C 1
ATOM 1229 O O . CYS A 1 164 ? -7.349 17.410 8.042 1.00 94.12 164 CYS A O 1
ATOM 1231 N N . HIS A 1 165 ? -8.046 18.930 6.527 1.00 94.56 165 HIS A N 1
ATOM 1232 C CA . HIS A 1 165 ? -8.898 19.763 7.378 1.00 94.56 165 HIS A CA 1
ATOM 1233 C C . HIS A 1 165 ? -10.312 19.812 6.796 1.00 94.56 165 HIS A C 1
ATOM 1235 O O . HIS A 1 165 ? -10.477 19.718 5.575 1.00 94.56 165 HIS A O 1
ATOM 1241 N N . CYS A 1 166 ? -11.326 20.016 7.639 1.00 92.62 166 CYS A N 1
ATOM 1242 C CA . CYS A 1 166 ? -12.691 20.224 7.167 1.00 92.62 166 CYS A CA 1
ATOM 1243 C C . CYS A 1 166 ? -13.156 21.662 7.361 1.00 92.62 166 CYS A C 1
ATOM 1245 O O . CYS A 1 166 ? -13.214 22.159 8.482 1.00 92.62 166 CYS A O 1
ATOM 1247 N N . TRP A 1 167 ? -13.547 22.310 6.264 1.00 92.19 167 TRP A N 1
ATOM 1248 C CA . TRP A 1 167 ? -13.973 23.710 6.267 1.00 92.19 167 TRP A CA 1
ATOM 1249 C C . TRP A 1 167 ? -15.490 23.909 6.380 1.00 92.19 167 TRP A C 1
ATOM 1251 O O . TRP A 1 167 ? -15.992 25.012 6.166 1.00 92.19 167 TRP A O 1
ATOM 1261 N N . ASP A 1 168 ? -16.228 22.851 6.722 1.00 89.31 168 ASP A N 1
ATOM 1262 C CA . ASP A 1 168 ? -17.681 22.902 6.860 1.00 89.31 168 ASP A CA 1
ATOM 1263 C C . ASP A 1 168 ? -18.107 23.775 8.052 1.00 89.31 168 ASP A C 1
ATOM 1265 O O . ASP A 1 168 ? -17.572 23.683 9.160 1.00 89.31 168 ASP A O 1
ATOM 1269 N N . GLU A 1 169 ? -19.140 24.589 7.834 1.00 89.00 169 GLU A N 1
ATOM 1270 C CA . GLU A 1 169 ? -19.798 25.360 8.887 1.00 89.00 169 GLU A CA 1
ATOM 1271 C C . GLU A 1 169 ? -20.991 24.594 9.454 1.00 89.00 169 GLU A C 1
ATOM 1273 O O . GLU A 1 169 ? -22.061 24.473 8.846 1.00 89.00 169 GLU A O 1
ATOM 1278 N N . VAL A 1 170 ? -20.831 24.094 10.672 1.00 86.44 170 VAL A N 1
ATOM 1279 C CA . VAL A 1 170 ? -21.817 23.239 11.333 1.00 86.44 170 VAL A CA 1
ATOM 1280 C C . VAL A 1 170 ? -22.560 23.994 12.432 1.00 86.44 170 VAL A C 1
ATOM 1282 O O . VAL A 1 170 ? -22.089 24.989 12.973 1.00 86.44 170 VAL A O 1
ATOM 1285 N N . LYS A 1 171 ? -23.761 23.526 12.796 1.00 84.44 171 LYS A N 1
ATOM 1286 C CA . LYS A 1 171 ? -24.458 24.045 13.992 1.00 84.44 171 LYS A CA 1
ATOM 1287 C C . LYS A 1 171 ? -23.753 23.644 15.291 1.00 84.44 171 LYS A C 1
ATOM 1289 O O . LYS A 1 171 ? -23.904 24.341 16.286 1.00 84.44 171 LYS A O 1
ATOM 1294 N N . ARG A 1 172 ? -23.062 22.498 15.296 1.00 84.69 172 ARG A N 1
ATOM 1295 C CA . ARG A 1 172 ? -22.299 21.954 16.429 1.00 84.69 172 ARG A CA 1
ATOM 1296 C C . ARG A 1 172 ? -21.157 21.093 15.902 1.00 84.69 172 ARG A C 1
ATOM 1298 O O . ARG A 1 172 ? -21.390 20.295 14.993 1.00 84.69 172 ARG A O 1
ATOM 1305 N N . CYS A 1 173 ? -19.969 21.229 16.483 1.00 88.31 173 CYS A N 1
ATOM 1306 C CA . CYS A 1 173 ? -18.858 20.329 16.188 1.00 88.31 173 CYS A CA 1
ATOM 1307 C C . CYS A 1 173 ? -19.157 18.903 16.665 1.00 88.31 173 CYS A C 1
ATOM 1309 O O . CYS A 1 173 ? -19.963 18.676 17.572 1.00 88.31 173 CYS A O 1
ATOM 1311 N N . SER A 1 174 ? -18.505 17.932 16.028 1.00 86.56 174 SER A N 1
ATOM 1312 C CA . SER A 1 174 ? -18.508 16.546 16.490 1.00 86.56 174 SER A CA 1
ATOM 1313 C C . SER A 1 174 ? -17.820 16.448 17.852 1.00 86.56 174 SER A C 1
ATOM 1315 O O . SER A 1 174 ? -16.892 17.199 18.130 1.00 86.56 174 SER A O 1
ATOM 1317 N N . SER A 1 175 ? -18.202 15.465 18.666 1.00 84.88 175 SER A N 1
ATOM 1318 C CA . SER A 1 175 ? -17.526 15.171 19.937 1.00 84.88 175 SER A CA 1
ATOM 1319 C C . SER A 1 175 ? -16.083 14.685 19.769 1.00 84.88 175 SER A C 1
ATOM 1321 O O . SER A 1 175 ? -15.369 14.551 20.753 1.00 84.88 175 SER A O 1
ATOM 1323 N N . ALA A 1 176 ? -15.685 14.341 18.541 1.00 87.31 176 ALA A N 1
ATOM 1324 C CA . ALA A 1 176 ? -14.313 13.977 18.202 1.00 87.31 176 ALA A CA 1
ATOM 1325 C C . ALA A 1 176 ? -13.434 15.195 17.873 1.00 87.31 176 ALA A C 1
ATOM 1327 O O . ALA A 1 176 ? -12.227 15.033 17.767 1.00 87.31 176 ALA A O 1
ATOM 1328 N N . CYS A 1 177 ? -14.028 16.381 17.702 1.00 90.19 177 CYS A N 1
ATOM 1329 C CA . CYS A 1 177 ? -13.291 17.614 17.466 1.00 90.19 177 CYS A CA 1
ATOM 1330 C C . CYS A 1 177 ? -12.812 18.204 18.797 1.00 90.19 177 CYS A C 1
ATOM 1332 O O . CYS A 1 177 ? -13.630 18.483 19.677 1.00 90.19 177 CYS A O 1
ATOM 1334 N N . VAL A 1 178 ? -11.508 18.411 18.924 1.00 90.31 1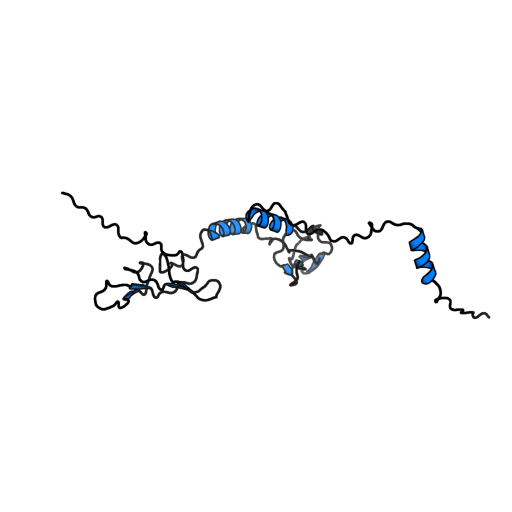78 VAL A N 1
ATOM 1335 C CA . VAL A 1 178 ? -10.835 19.019 20.071 1.00 90.31 178 VAL A CA 1
ATOM 1336 C C . VAL A 1 178 ? -10.917 20.544 19.986 1.00 90.31 178 VAL A C 1
ATOM 1338 O O . VAL A 1 178 ? -11.305 21.191 20.959 1.00 90.31 178 VAL A O 1
ATOM 1341 N N . HIS A 1 179 ? -10.625 21.126 18.820 1.00 91.69 179 HIS A N 1
ATOM 1342 C CA . HIS A 1 179 ? -10.608 22.571 18.596 1.00 91.69 179 HIS A CA 1
ATOM 1343 C C . HIS A 1 179 ? -11.814 23.022 17.765 1.00 91.69 179 HIS A C 1
ATOM 1345 O O . HIS A 1 179 ? -11.806 22.988 16.533 1.00 91.69 179 HIS A O 1
ATOM 1351 N N . CYS A 1 180 ? -12.872 23.454 18.457 1.00 90.69 180 CYS A N 1
ATOM 1352 C CA . CYS A 1 180 ? -14.113 23.938 17.854 1.00 90.69 180 CYS A CA 1
ATOM 1353 C C . CYS A 1 180 ? -14.291 25.441 18.090 1.00 90.69 180 CYS A C 1
ATOM 1355 O O . CYS A 1 180 ? -14.499 25.871 19.226 1.00 90.69 180 CYS A O 1
ATOM 1357 N N . GLU A 1 181 ? -14.280 26.229 17.019 1.00 90.06 181 GLU A N 1
ATOM 1358 C CA . GLU A 1 181 ? -14.404 27.686 17.090 1.00 90.06 181 GLU A CA 1
ATOM 1359 C C . GLU A 1 181 ? -15.716 28.185 16.489 1.00 90.06 181 GLU A C 1
ATOM 1361 O O . GLU A 1 181 ? -16.302 27.549 15.611 1.00 90.06 181 GLU A O 1
ATOM 1366 N N . VAL A 1 182 ? -16.192 29.333 16.980 1.00 87.88 182 VAL A N 1
ATOM 1367 C CA . VAL A 1 182 ? -17.357 30.026 16.421 1.00 87.88 182 VAL A CA 1
ATOM 1368 C C . VAL A 1 182 ? -16.906 30.787 15.183 1.00 87.88 182 VAL A C 1
ATOM 1370 O O . VAL A 1 182 ? -16.005 31.614 15.255 1.00 87.88 182 VAL A O 1
ATOM 1373 N N . VAL A 1 183 ? -17.570 30.548 14.058 1.00 84.00 183 VAL A N 1
ATOM 1374 C CA . VAL A 1 183 ? -17.425 31.395 12.878 1.00 84.00 183 VAL A CA 1
ATOM 1375 C C . VAL A 1 183 ? -18.320 32.607 13.092 1.00 84.00 183 VAL A C 1
ATOM 1377 O O . VAL A 1 183 ? -19.536 32.464 13.266 1.00 84.00 183 VAL A O 1
ATOM 1380 N N . GLU A 1 184 ? -17.723 33.795 13.130 1.00 74.81 184 GLU A N 1
ATOM 1381 C CA . GLU A 1 184 ? -18.470 35.045 13.218 1.00 74.81 184 GLU A CA 1
ATOM 1382 C C . GLU A 1 184 ? -19.319 35.214 11.952 1.00 74.81 184 GLU A C 1
ATOM 1384 O O . GLU A 1 184 ? -18.831 35.543 10.874 1.00 74.81 184 GLU A O 1
ATOM 1389 N N . GLY A 1 185 ? -20.611 34.913 12.077 1.00 62.41 185 GLY A N 1
ATOM 1390 C CA . GLY A 1 185 ? -21.595 35.206 11.043 1.00 62.41 185 GLY A CA 1
ATOM 1391 C C . GLY A 1 185 ? -21.978 36.684 11.055 1.00 62.41 185 GLY A C 1
ATOM 1392 O O . GLY A 1 185 ? -21.829 37.369 12.068 1.00 62.41 185 GLY A O 1
ATOM 1393 N N . SER A 1 186 ? -22.534 37.163 9.938 1.00 51.56 186 SER A N 1
ATOM 1394 C CA . SER A 1 186 ? -23.122 38.503 9.841 1.00 51.56 186 SER A CA 1
ATOM 1395 C C . SER A 1 186 ? -24.050 38.782 11.027 1.00 51.56 186 SER A C 1
ATOM 1397 O O . SER A 1 186 ? -24.868 37.936 11.397 1.00 51.56 186 SER A O 1
ATOM 1399 N N . SER A 1 187 ? -23.897 39.966 11.621 1.00 50.62 187 SER A N 1
ATOM 1400 C CA . SER A 1 187 ? -24.583 40.449 12.820 1.00 50.62 187 SER A CA 1
ATOM 1401 C C . SER A 1 187 ? -26.098 40.185 12.754 1.00 50.62 187 SER A C 1
ATOM 1403 O O . SER A 1 187 ? -26.836 40.937 12.126 1.00 50.62 187 SER A O 1
ATOM 1405 N N . GLY A 1 188 ? -26.558 39.085 13.365 1.00 59.62 188 GLY A N 1
ATOM 1406 C CA . GLY A 1 188 ? -27.968 38.657 13.364 1.00 59.62 188 GLY A CA 1
ATOM 1407 C C . GLY A 1 188 ? -28.237 37.209 12.921 1.00 59.62 188 GLY A C 1
ATOM 1408 O O . GLY A 1 188 ? -29.368 36.744 13.045 1.00 59.62 188 GLY A O 1
ATOM 1409 N N . GLY A 1 189 ? -27.235 36.473 12.427 1.00 63.88 189 GLY A N 1
ATOM 1410 C CA . GLY A 1 189 ? -27.376 35.068 12.020 1.00 63.88 189 GLY A CA 1
ATOM 1411 C C . GLY A 1 189 ? -27.222 34.037 13.158 1.00 63.88 189 GLY A C 1
ATOM 1412 O O . GLY A 1 189 ? -26.641 34.333 14.205 1.00 63.88 189 GLY A O 1
ATOM 1413 N N . PRO A 1 190 ? -27.708 32.790 12.973 1.00 71.06 190 PRO A N 1
ATOM 1414 C CA . PRO A 1 190 ? -27.465 31.702 13.919 1.00 71.06 190 PRO A CA 1
ATOM 1415 C C . PRO A 1 190 ? -25.970 31.369 13.990 1.00 71.06 190 PRO A C 1
ATOM 1417 O O . PRO A 1 190 ? -25.319 31.224 12.955 1.00 71.06 190 PRO A O 1
ATOM 1420 N N . ARG A 1 191 ? -25.441 31.195 15.210 1.00 77.69 191 ARG A N 1
ATOM 1421 C CA . ARG A 1 191 ? -24.026 30.856 15.438 1.00 77.69 191 ARG A CA 1
ATOM 1422 C C . ARG A 1 191 ? -23.649 29.571 14.699 1.00 77.69 191 ARG A C 1
ATOM 1424 O O . ARG A 1 191 ? -24.323 28.545 14.837 1.00 77.69 191 ARG A O 1
ATOM 1431 N N . ARG A 1 192 ? -22.568 29.637 13.925 1.00 85.75 192 ARG A N 1
ATOM 1432 C CA . ARG A 1 192 ? -21.957 28.498 13.236 1.00 85.75 192 ARG A CA 1
ATOM 1433 C C . ARG A 1 192 ? -20.606 28.201 13.851 1.00 85.75 192 ARG A C 1
ATOM 1435 O O . ARG A 1 192 ? -19.970 29.086 14.411 1.00 85.75 192 ARG A O 1
ATOM 1442 N N . TYR A 1 193 ? -20.203 26.947 13.759 1.00 88.44 193 TYR A N 1
ATOM 1443 C CA . TYR A 1 193 ? -18.956 26.457 14.313 1.00 88.44 193 TYR A CA 1
ATOM 1444 C C . TYR A 1 193 ? -18.138 25.773 13.231 1.00 88.44 193 TYR A C 1
ATOM 1446 O O . TYR A 1 193 ? -18.704 25.193 12.299 1.00 88.44 193 TYR A O 1
ATOM 1454 N N . ARG A 1 194 ? -16.819 25.807 13.387 1.00 91.50 194 ARG A N 1
ATOM 1455 C CA . ARG A 1 194 ? -15.866 25.119 12.523 1.00 91.50 194 ARG A CA 1
ATOM 1456 C C . ARG A 1 194 ? -14.881 24.333 13.376 1.00 91.50 194 ARG A C 1
ATOM 1458 O O . ARG A 1 194 ? -14.433 24.810 14.415 1.00 91.50 194 ARG A O 1
ATOM 1465 N N . CYS A 1 195 ? -14.581 23.118 12.932 1.00 93.00 195 CYS A N 1
ATOM 1466 C CA . CYS A 1 195 ? -13.545 22.299 13.544 1.00 93.00 195 CYS A CA 1
ATOM 1467 C C . CYS A 1 195 ? -12.191 22.635 12.910 1.00 93.00 195 CYS A C 1
ATOM 1469 O O . CYS A 1 195 ? -12.090 22.646 11.685 1.00 93.00 195 CYS A O 1
ATOM 1471 N N . LEU A 1 196 ? -11.173 22.895 13.729 1.00 92.75 196 LEU A N 1
ATOM 1472 C CA . LEU A 1 196 ? -9.816 23.234 13.276 1.00 92.75 196 LEU A CA 1
ATOM 1473 C C . LEU A 1 196 ? -8.840 22.058 13.337 1.00 92.75 196 LEU A C 1
ATOM 1475 O O . LEU A 1 196 ? -7.688 22.177 12.918 1.00 92.75 196 LEU A O 1
ATOM 1479 N N . ASP A 1 197 ? -9.300 20.918 13.840 1.00 92.12 197 ASP A N 1
ATOM 1480 C CA . ASP A 1 197 ? -8.483 19.723 13.940 1.00 92.12 197 ASP A CA 1
ATOM 1481 C C . ASP A 1 197 ? -8.002 19.242 12.569 1.00 92.12 197 ASP A C 1
ATOM 1483 O O . ASP A 1 197 ? -8.606 19.475 11.517 1.00 92.12 197 ASP A O 1
ATOM 1487 N N . THR A 1 198 ? -6.891 18.520 12.605 1.00 93.25 198 THR A N 1
ATOM 1488 C CA . THR A 1 198 ? -6.259 17.934 11.429 1.00 93.25 198 THR A CA 1
ATOM 1489 C C . THR A 1 198 ? -6.412 16.423 11.479 1.00 93.25 198 THR A C 1
ATOM 1491 O O . THR A 1 198 ? -6.257 15.819 12.538 1.00 93.25 198 THR A O 1
ATOM 1494 N N . HIS A 1 199 ? -6.684 15.800 10.336 1.00 93.06 199 HIS A N 1
ATOM 1495 C CA . HIS A 1 199 ? -6.751 14.350 10.210 1.00 93.06 199 HIS A CA 1
ATOM 1496 C C . HIS A 1 199 ? -5.739 13.852 9.180 1.00 93.06 199 HIS A C 1
ATOM 1498 O O . HIS A 1 199 ? -5.691 14.352 8.059 1.00 93.06 199 HIS A O 1
ATOM 1504 N N . HIS A 1 200 ? -4.945 12.851 9.553 1.00 93.56 200 HIS A N 1
ATOM 1505 C CA . HIS A 1 200 ? -4.054 12.151 8.635 1.00 93.56 200 HIS A CA 1
ATOM 1506 C C . HIS A 1 200 ? -4.787 10.940 8.053 1.00 93.56 200 HIS A C 1
ATOM 1508 O O . HIS A 1 200 ? -4.995 9.941 8.739 1.00 93.56 200 HIS A O 1
ATOM 1514 N N . GLY A 1 201 ? -5.208 11.040 6.796 1.00 90.19 201 GLY A N 1
ATOM 1515 C CA . GLY A 1 201 ? -6.022 10.028 6.139 1.00 90.19 201 GLY A CA 1
ATOM 1516 C C . GLY A 1 201 ? -7.121 10.620 5.268 1.00 90.19 201 GLY A C 1
ATOM 1517 O O . GLY A 1 201 ? -7.184 11.820 5.011 1.00 90.19 201 GLY A O 1
ATOM 1518 N N . ASP A 1 202 ? -7.998 9.739 4.795 1.00 88.56 202 ASP A N 1
ATOM 1519 C CA . ASP A 1 202 ? -9.154 10.117 3.987 1.00 88.56 202 ASP A CA 1
ATOM 1520 C C . ASP A 1 202 ? -10.043 11.132 4.750 1.00 88.56 202 ASP A C 1
ATOM 1522 O O . ASP A 1 202 ? -10.314 10.925 5.936 1.00 88.56 202 ASP A O 1
ATOM 1526 N N . PRO A 1 203 ? -10.515 12.230 4.130 1.00 89.00 203 PRO A N 1
ATOM 1527 C CA . PRO A 1 203 ? -11.356 13.227 4.800 1.00 89.00 203 PRO A CA 1
ATOM 1528 C C . PRO A 1 203 ? -12.777 12.732 5.115 1.00 89.00 203 PRO A C 1
ATOM 1530 O O . PRO A 1 203 ? -13.509 13.387 5.859 1.00 89.00 203 PRO A O 1
ATOM 1533 N N . GLY A 1 204 ? -13.181 11.582 4.588 1.00 88.06 204 GLY A N 1
ATOM 1534 C CA . GLY A 1 204 ? -14.488 10.985 4.779 1.00 88.06 204 GLY A CA 1
ATOM 1535 C C . GLY A 1 204 ? -15.515 11.383 3.719 1.00 88.06 204 GLY A C 1
ATOM 1536 O O . GLY A 1 204 ? -15.231 12.122 2.774 1.00 88.06 204 GLY A O 1
ATOM 1537 N N . PRO A 1 205 ? -16.750 10.880 3.865 1.00 90.00 205 PRO A N 1
ATOM 1538 C CA . PRO A 1 205 ? -17.811 11.125 2.901 1.00 90.00 205 PRO A CA 1
ATOM 1539 C C . PRO A 1 205 ? -18.272 12.588 2.925 1.00 90.00 205 PRO A C 1
ATOM 1541 O O . PRO A 1 205 ? -18.228 13.259 3.959 1.00 90.00 205 PRO A O 1
ATOM 1544 N N . ARG A 1 206 ? -18.825 13.058 1.801 1.00 88.56 206 ARG A N 1
ATOM 1545 C CA . ARG A 1 206 ? -19.514 14.357 1.738 1.00 88.56 206 ARG A CA 1
ATOM 1546 C C . ARG A 1 206 ? -20.792 14.346 2.569 1.00 88.56 206 ARG A C 1
ATOM 1548 O O . ARG A 1 206 ? -21.516 13.347 2.592 1.00 88.56 206 ARG A O 1
ATOM 1555 N N . CYS A 1 207 ? -21.105 15.466 3.216 1.00 86.38 207 CYS A N 1
ATOM 1556 C CA . CYS A 1 207 ? -22.346 15.579 3.971 1.00 86.38 207 CYS A CA 1
ATOM 1557 C C . CYS A 1 207 ? -23.553 15.599 3.024 1.00 86.38 207 CYS A C 1
ATOM 1559 O O . CYS A 1 207 ? -23.586 16.336 2.041 1.00 86.38 207 CYS A O 1
ATOM 1561 N N . ARG A 1 208 ? -24.574 14.791 3.332 1.00 76.56 208 ARG A N 1
ATOM 1562 C CA . ARG A 1 208 ? -25.897 14.897 2.703 1.00 76.56 208 ARG A CA 1
ATOM 1563 C C . ARG A 1 208 ? -26.769 15.793 3.575 1.00 76.56 208 ARG A C 1
ATOM 1565 O O . ARG A 1 208 ? -26.770 15.647 4.796 1.00 76.56 208 ARG A O 1
ATOM 1572 N N . GLU A 1 209 ? -27.559 16.664 2.955 1.00 64.25 209 GLU A N 1
ATOM 1573 C CA . GLU A 1 209 ? -28.418 17.649 3.636 1.00 64.25 209 GLU A CA 1
ATOM 1574 C C . GLU A 1 209 ? -29.359 17.050 4.704 1.00 64.25 209 GLU A C 1
ATOM 1576 O O . GLU A 1 209 ? -29.796 17.758 5.607 1.00 64.25 209 GLU A O 1
ATOM 1581 N N . LYS A 1 210 ? -29.643 15.740 4.656 1.00 45.50 210 LYS A N 1
ATOM 1582 C CA . LYS A 1 210 ? -30.660 15.084 5.493 1.00 45.50 210 LYS A CA 1
ATOM 1583 C C . LYS A 1 210 ? -30.171 14.465 6.810 1.00 45.50 210 LYS A C 1
ATOM 1585 O O . LYS A 1 210 ? -31.010 14.048 7.598 1.00 45.50 210 LYS A O 1
ATOM 1590 N N . GLN A 1 211 ? -28.867 14.408 7.099 1.00 48.12 211 GLN A N 1
ATOM 1591 C CA . GLN A 1 211 ? -28.380 13.683 8.294 1.00 48.12 211 GLN A CA 1
ATOM 1592 C C . GLN A 1 211 ? -28.250 14.552 9.562 1.00 4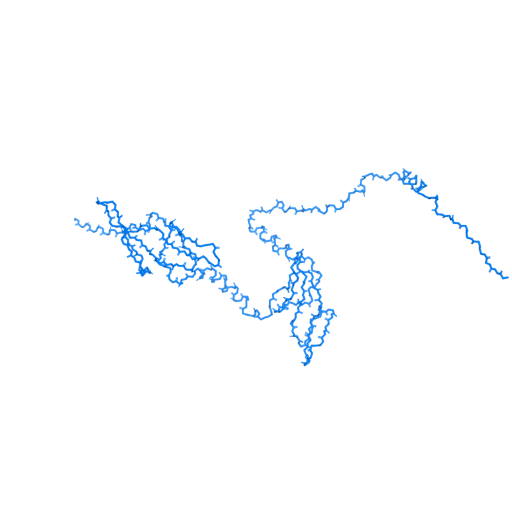8.12 211 GLN A C 1
ATOM 1594 O O . GLN A 1 211 ? -27.871 14.045 10.615 1.00 48.12 211 GLN A O 1
ATOM 1599 N N . TRP A 1 212 ? -28.538 15.856 9.486 1.00 50.28 212 TRP A N 1
ATOM 1600 C CA . TRP A 1 212 ? -28.304 16.781 10.606 1.00 50.28 212 TRP A CA 1
ATOM 1601 C C . TRP A 1 212 ? -29.479 17.719 10.921 1.00 50.28 212 TRP A C 1
ATOM 1603 O O . TRP A 1 212 ? -29.327 18.668 11.696 1.00 50.28 212 TRP A O 1
ATOM 1613 N N . ALA A 1 213 ? -30.676 17.426 10.404 1.00 33.09 213 ALA A N 1
ATOM 1614 C CA . ALA A 1 213 ? -31.880 17.899 11.072 1.00 33.09 213 ALA A CA 1
ATOM 1615 C C . ALA A 1 213 ? -31.939 17.189 12.437 1.00 33.09 213 ALA A C 1
ATOM 1617 O O . ALA A 1 213 ? -31.981 15.957 12.461 1.00 33.09 213 ALA A O 1
ATOM 1618 N N . PRO A 1 214 ? -31.902 17.900 13.579 1.00 39.75 214 PRO A N 1
ATOM 1619 C CA . PRO A 1 214 ? -32.307 17.258 14.814 1.00 39.75 214 PRO A CA 1
ATOM 1620 C C . PRO A 1 214 ? -33.748 16.796 14.596 1.00 39.75 214 PRO A C 1
ATOM 1622 O O . PRO A 1 214 ? -34.593 17.591 14.181 1.00 39.75 214 PRO A O 1
ATOM 1625 N N . THR A 1 215 ? -34.035 15.525 14.863 1.00 37.09 215 THR A N 1
ATOM 1626 C CA . THR A 1 215 ? -35.385 15.115 15.237 1.00 37.09 215 THR A CA 1
ATOM 1627 C C . THR A 1 215 ? -35.755 15.953 16.450 1.00 37.09 215 THR A C 1
ATOM 1629 O O . THR A 1 215 ? -35.432 15.607 17.586 1.00 37.09 215 THR A O 1
ATOM 1632 N N . VAL A 1 216 ? -36.377 17.105 16.210 1.00 39.38 216 VAL A N 1
ATOM 1633 C CA . VAL A 1 216 ? -37.211 17.736 17.216 1.00 39.38 216 VAL A CA 1
ATOM 1634 C C . VAL A 1 216 ? -38.348 16.744 17.379 1.00 39.38 216 VAL A C 1
ATOM 1636 O O . VAL A 1 216 ? -39.238 16.649 16.538 1.00 39.38 216 VAL A O 1
ATOM 1639 N N . ALA A 1 217 ? -38.248 15.914 18.414 1.00 36.59 217 ALA A N 1
ATOM 1640 C CA . ALA A 1 217 ? -39.396 15.222 18.954 1.00 36.59 217 ALA A CA 1
ATOM 1641 C C . ALA A 1 217 ? -40.315 16.311 19.507 1.00 36.59 217 ALA A C 1
ATOM 1643 O O . ALA A 1 217 ? -40.279 16.654 20.687 1.00 36.59 217 ALA A O 1
ATOM 1644 N N . THR A 1 218 ? -41.091 16.920 18.619 1.00 35.47 218 THR A N 1
ATOM 1645 C CA . THR A 1 218 ? -42.179 17.798 18.997 1.00 35.47 218 THR A CA 1
ATOM 1646 C C . THR A 1 218 ? -43.302 16.900 19.498 1.00 35.47 218 THR A C 1
ATOM 1648 O O . THR A 1 218 ? -44.215 16.533 18.766 1.00 35.47 218 THR A O 1
ATOM 1651 N N . SER A 1 219 ? -43.193 16.480 20.755 1.00 38.47 219 SER A N 1
ATOM 1652 C CA . SER A 1 219 ? -44.320 15.952 21.512 1.00 38.47 219 SER A CA 1
ATOM 1653 C C . SER A 1 219 ? -45.263 17.119 21.808 1.00 38.47 219 SER A C 1
ATOM 1655 O O . SER A 1 219 ? -45.182 17.726 22.873 1.00 38.47 219 SER A O 1
ATOM 1657 N N . TYR A 1 220 ? -46.160 17.437 20.877 1.00 34.81 220 TYR A N 1
ATOM 1658 C CA . TYR A 1 220 ? -47.427 18.063 21.243 1.00 34.81 220 TYR A CA 1
ATOM 1659 C C . TYR A 1 220 ? -48.431 16.936 21.482 1.00 34.81 220 TYR A C 1
ATOM 1661 O O . TYR A 1 220 ? -48.871 16.276 20.544 1.00 34.81 220 TYR A O 1
ATOM 1669 N N . ARG A 1 221 ? -48.748 16.691 22.757 1.00 37.38 221 ARG A N 1
ATOM 1670 C CA . ARG A 1 221 ? -50.024 16.086 23.142 1.00 37.38 221 ARG A CA 1
ATOM 1671 C C . ARG A 1 221 ? -51.029 17.234 23.231 1.00 37.38 221 ARG A C 1
ATOM 1673 O O . ARG A 1 221 ? -50.798 18.156 24.011 1.00 37.38 221 ARG A O 1
ATOM 1680 N N . PHE A 1 222 ? -52.079 17.168 22.424 1.00 36.09 222 PHE A N 1
ATOM 1681 C CA . PHE A 1 222 ? -53.368 17.787 22.714 1.00 36.09 222 PHE A CA 1
ATOM 1682 C C . PHE A 1 222 ? -54.332 16.663 23.078 1.00 36.09 222 PHE A C 1
ATOM 1684 O O . PHE A 1 222 ? -54.205 15.581 22.455 1.00 36.09 222 PHE A O 1
#

Solvent-accessible surface area (backbone atoms only — not comparable to full-atom values): 14162 Å² total; per-residue (Å²): 136,91,86,81,90,83,84,85,90,86,85,84,64,72,74,63,56,58,59,58,63,66,75,66,72,72,68,90,76,78,76,68,75,85,70,75,71,81,74,67,73,92,75,61,88,45,72,67,48,48,53,50,50,51,61,49,60,72,57,56,91,62,79,68,63,42,57,86,42,31,73,46,62,52,62,50,100,52,90,72,24,46,21,33,44,65,48,77,30,83,67,72,49,93,56,38,86,44,74,45,76,77,58,92,79,28,26,31,39,73,48,76,38,82,35,81,71,60,52,52,64,86,36,88,55,41,64,54,46,47,53,46,45,54,55,30,64,75,64,59,74,67,76,71,68,50,40,55,88,46,28,73,45,65,50,63,51,93,54,88,72,20,50,22,36,42,71,46,78,31,84,62,69,44,94,56,34,84,45,69,43,74,49,88,59,67,95,90,58,80,74,29,21,33,44,72,48,76,34,84,33,85,68,61,52,63,64,61,91,78,81,73,66,75,82,73,79,76,81,75,84,130

Nearest PDB structures (foldseek):
  2fj8-assembly1_A  TM=4.493E-01  e=6.277E-13  Hordeum vulgare
  1tx6-assembly2_J  TM=4.428E-01  e=3.947E-11  Hordeum vulgare
  1mvz-assembly1_A  TM=7.446E-01  e=1.089E-03  Medicago scutellata
  6lh6-assembly1_B  TM=7.810E-01  e=2.856E-03  Cicer arietinum
  2aih-assembly1_A  TM=6.495E-01  e=1.446E-03  Lens culinaris

Organism: Setaria viridis (NCBI:txid4556)